Protein AF-A0A520H073-F1 (afdb_monomer)

Sequence (363 aa):
LAPVAIVNATAFSARDATGTTPLDAAGVPVFQVALATSDRAAWAEAARGLSPADLAMHVVLPEVDGRLFAGVASFKDAAERDAELQFARREHRAEPDRIAAIADRVHGWIALGAKPVARRRLAIVLSTYPGKTYQMAHAVGLDALASVTAMLGDLAEAGYATGSPNAAHLPDALAEQSIGWPLSAYHAAFDALPAGLQADVTAVWGAPEDDPAVVDGAFRFAAVAAGDSLVALQPERGSPVVRADEYHDLSRCPRHGYIAFYLWLRTLGTDALVHVGAHGTLEWLPGKAVALSDACWPEALTGAMPVVYPFIVNDPGEAAQAKRRIGAVTIGHVPPPLVRADGGTGLGRLEALLDEFSNADGL

Radius of gyration: 24.21 Å; Cα contacts (8 Å, |Δi|>4): 639; chains: 1; bounding box: 50×84×68 Å

Mean predicted aligned error: 7.03 Å

Solvent-accessible surface area (backbone atoms only — not comparable to full-atom values): 19623 Å² total; per-residue (Å²): 138,85,66,77,57,44,81,44,73,82,49,54,57,63,59,49,97,87,71,50,36,88,69,56,83,66,77,43,60,45,30,28,34,26,73,38,77,51,34,60,66,62,35,72,73,33,59,54,22,56,54,75,67,46,39,44,31,32,42,56,40,27,46,77,68,69,36,40,53,51,35,44,37,27,20,31,32,70,48,78,64,38,85,86,77,74,44,54,55,71,44,78,42,76,36,66,72,43,41,49,52,29,50,43,33,55,45,27,48,44,50,48,70,69,44,58,54,58,74,48,19,41,41,36,34,27,9,21,54,95,67,44,90,94,35,65,48,26,22,65,61,46,65,40,65,64,48,49,41,50,50,42,50,55,39,37,76,70,44,31,32,30,54,84,56,55,64,92,42,49,69,62,44,44,73,73,35,60,45,73,44,52,44,71,60,43,50,63,58,52,72,71,46,56,68,68,60,49,50,54,32,39,73,76,64,50,55,66,83,75,32,87,41,45,55,97,68,14,40,55,39,37,30,39,70,18,60,67,18,33,41,32,49,48,64,62,51,65,58,84,91,52,40,88,82,50,69,81,48,56,75,60,67,57,35,57,57,32,53,44,50,38,49,46,45,57,72,72,60,44,42,30,39,35,44,40,27,53,58,62,64,58,53,62,44,26,55,40,64,24,54,59,51,75,85,10,48,24,40,63,51,48,61,36,45,34,31,38,26,56,34,47,64,91,46,61,70,63,52,48,41,35,27,48,34,48,42,31,49,70,43,73,38,74,69,61,87,84,71,82,82,69,75,66,87,60,48,55,57,52,51,52,50,50,52,50,49,57,59,61,75,74,111

Secondary structure (DSSP, 8-state):
---S-EEE-S-S----TTS--TTGGG-S-EEEEEE-SS-HHHHHH-TT-S-HHHHIIIIIHHHHTT-EEEEEEEEEEEPPPPTTT----EEEEE-HHHHHHHHHHHHHHHHHHHS-GGG--EEEEE--TT--TT-SS--TTS-HHHHHHHHHHHHHHTT-------GGGHHHHHHH--EEEEHHHHHHHHTTS-HHHHHHHHHHH--GGGSTTEETTEEEE-EEEETTEEEEEPPPSS-TTSHHHHTT-TTSPPPHHHHHHHHHHHHTT-SEEEEESS--SGGGSSS-SSS--TTSHHHHHHTT--EEEEEETT-HHHHHHHHHHH--EEEEEPPPPP------TTHHHHHHHHHHHHHHHT-

Foldseek 3Di:
DQDQEAEDAPQAAQQDPVRAHPRCVNVHAYEFEFQAAAAPVCQVPDLQNGDPSSCVRRPVRVVSNVHFYLFYFWYFDWDPQDPVVSHTHTDTDGDVVSVVLSVLQVVLRSVQVPDDLQQAAEEEEAECPVVDPVRQGAFAQDPQLLVVLVVLVVSVVVNYQQANPPSVCLVVLLVPDKDWDALVVLVVLLVPAPPVLSVLQCVPANDLCPDPCDDPRTRIFSWDGRGSYIYGYQDDQDDPVCSVPCVPVLARGGHSSNLSVLSVCVVSVNSAYEYEHPDHCLLSHHAHQANTDSPTRSCVSLRNHAYEYAHEPVCVPRVSSCSGRNSYSYDYDYGHDDDPDDPPDCVVVVVVVVVVVVVVVVD

pLDDT: mean 89.7, std 11.31, range [45.66, 98.56]

Nearest PDB structures (foldseek):
  7c6o-assembly1_A  TM=8.547E-01  e=4.287E-27  Mycobacterium tuberculosis
  6ytj-assembly1_AAA  TM=7.412E-01  e=6.807E-17  Synechocystis sp. PCC 6803
  6ytn-assembly2_BBB  TM=7.737E-01  e=8.042E-16  Synechocystis sp. PCC 6803
  6ytn-assembly1_AAA  TM=7.496E-01  e=1.302E-15  Synechocystis sp. PCC 6803
  6yt0-assembly2_A  TM=7.576E-01  e=2.849E-15  Synechocystis sp. PCC 6803 substr. Kazusa

Structure (mmCIF, N/CA/C/O backbone):
data_AF-A0A520H073-F1
#
_entry.id   AF-A0A520H073-F1
#
loop_
_atom_site.group_PDB
_atom_site.id
_atom_site.type_symbol
_atom_site.label_atom_id
_atom_site.label_alt_id
_atom_site.label_comp_id
_atom_site.label_asym_id
_atom_site.label_entity_id
_atom_site.label_seq_id
_atom_site.pdbx_PDB_ins_code
_atom_site.Cartn_x
_atom_site.Cartn_y
_atom_site.Cartn_z
_atom_site.occupancy
_atom_site.B_iso_or_equiv
_atom_site.auth_seq_id
_atom_site.auth_comp_id
_atom_site.auth_asym_id
_atom_site.auth_atom_id
_atom_site.pdbx_PDB_model_num
ATOM 1 N N . LEU A 1 1 ? -19.577 -9.621 -24.654 1.00 73.50 1 LEU A N 1
ATOM 2 C CA . LEU A 1 1 ? -18.581 -10.038 -23.638 1.00 73.50 1 LEU A CA 1
ATOM 3 C C . LEU A 1 1 ? -19.011 -9.441 -22.302 1.00 73.50 1 LEU A C 1
ATOM 5 O O . LEU A 1 1 ? -19.501 -8.322 -22.325 1.00 73.50 1 LEU A O 1
ATOM 9 N N . ALA A 1 2 ? -18.868 -10.165 -21.190 1.00 89.62 2 ALA A N 1
ATOM 10 C CA . ALA A 1 2 ? -19.134 -9.672 -19.831 1.00 89.62 2 ALA A CA 1
ATOM 11 C C . ALA A 1 2 ? -17.845 -9.821 -18.998 1.00 89.62 2 ALA A C 1
ATOM 13 O O . ALA A 1 2 ? -17.709 -10.793 -18.254 1.00 89.62 2 ALA A O 1
ATOM 14 N N . PRO A 1 3 ? -16.831 -8.966 -19.235 1.00 95.12 3 PRO A N 1
ATOM 15 C CA . PRO A 1 3 ? -15.569 -9.053 -18.509 1.00 95.12 3 PRO A CA 1
ATOM 16 C C . PRO A 1 3 ? -15.786 -8.717 -17.030 1.00 95.12 3 PRO A C 1
ATOM 18 O O . PRO A 1 3 ? -16.661 -7.926 -16.704 1.00 95.12 3 PRO A O 1
ATOM 21 N N . VAL A 1 4 ? -14.967 -9.296 -16.149 1.00 95.81 4 VAL A N 1
ATOM 22 C CA . VAL A 1 4 ? -14.948 -8.980 -14.703 1.00 95.81 4 VAL A CA 1
ATOM 23 C C . VAL A 1 4 ? -13.832 -7.997 -14.323 1.00 95.81 4 VAL A C 1
ATOM 25 O O . VAL A 1 4 ? -13.826 -7.460 -13.221 1.00 95.81 4 VAL A O 1
ATOM 28 N N . ALA A 1 5 ? -12.891 -7.764 -15.239 1.00 96.94 5 ALA A N 1
ATOM 29 C CA . ALA A 1 5 ? -11.814 -6.784 -15.161 1.00 96.94 5 ALA A CA 1
ATOM 30 C C . ALA A 1 5 ? -11.269 -6.523 -16.575 1.00 96.94 5 ALA A C 1
ATOM 32 O O . ALA A 1 5 ? -11.434 -7.358 -17.471 1.00 96.94 5 ALA A O 1
ATOM 33 N N . ILE A 1 6 ? -10.589 -5.394 -16.771 1.00 96.69 6 ILE A N 1
ATOM 34 C CA . ILE A 1 6 ? -9.893 -5.054 -18.019 1.00 96.69 6 ILE A CA 1
ATOM 35 C C . ILE A 1 6 ? -8.413 -4.825 -17.714 1.00 96.69 6 ILE A C 1
ATOM 37 O O . ILE A 1 6 ? -8.084 -4.056 -16.817 1.00 96.69 6 ILE A O 1
ATOM 41 N N . VAL A 1 7 ? -7.518 -5.436 -18.494 1.00 96.81 7 VAL A N 1
ATOM 42 C CA . VAL A 1 7 ? -6.080 -5.126 -18.477 1.00 96.81 7 VAL A CA 1
ATOM 43 C C . VAL A 1 7 ? -5.745 -4.323 -19.728 1.00 96.81 7 VAL A C 1
ATOM 45 O O . VAL A 1 7 ? -5.809 -4.835 -20.844 1.00 96.81 7 VAL A O 1
ATOM 48 N N . ASN A 1 8 ? -5.407 -3.051 -19.546 1.00 95.56 8 ASN A N 1
ATOM 49 C CA . ASN A 1 8 ? -5.068 -2.133 -20.617 1.00 95.56 8 ASN A CA 1
ATOM 50 C C . ASN A 1 8 ? -3.552 -2.037 -20.832 1.00 95.56 8 ASN A C 1
ATOM 52 O O . ASN A 1 8 ? -2.810 -1.607 -19.947 1.00 95.56 8 ASN A O 1
ATOM 56 N N . ALA A 1 9 ? -3.118 -2.346 -22.053 1.00 94.75 9 ALA A N 1
ATOM 57 C CA . ALA A 1 9 ? -1.719 -2.293 -22.483 1.00 94.75 9 ALA A CA 1
ATOM 58 C C . ALA A 1 9 ? -1.450 -1.230 -23.570 1.00 94.75 9 ALA A C 1
ATOM 60 O O . ALA A 1 9 ? -0.362 -1.193 -24.134 1.00 94.75 9 ALA A O 1
ATOM 61 N N . THR A 1 10 ? -2.415 -0.353 -23.874 1.00 90.31 10 THR A N 1
ATOM 62 C CA . THR A 1 10 ? -2.317 0.618 -24.987 1.00 90.31 10 THR A CA 1
ATOM 63 C C . THR A 1 10 ? -1.416 1.826 -24.719 1.00 90.31 10 THR A C 1
ATOM 65 O O . THR A 1 10 ? -1.189 2.611 -25.633 1.00 90.31 10 THR A O 1
ATOM 68 N N . ALA A 1 11 ? -0.891 1.974 -23.496 1.00 82.50 11 ALA A N 1
ATOM 69 C CA . ALA A 1 11 ? 0.061 3.028 -23.125 1.00 82.50 11 ALA A CA 1
ATOM 70 C C . ALA A 1 11 ? -0.438 4.474 -23.323 1.00 82.50 11 ALA A C 1
ATOM 72 O O . ALA A 1 11 ? 0.352 5.361 -23.643 1.00 82.50 11 ALA A O 1
ATOM 73 N N . PHE A 1 12 ? -1.745 4.720 -23.179 1.00 82.81 12 PHE A N 1
ATOM 74 C CA . PHE A 1 12 ? -2.300 6.061 -23.353 1.00 82.81 12 PHE A CA 1
ATOM 75 C C . PHE A 1 12 ? -3.635 6.254 -22.632 1.00 82.81 12 PHE A C 1
ATOM 77 O O . PHE A 1 12 ? -4.346 5.280 -22.352 1.00 82.81 12 PHE A O 1
ATOM 84 N N . SER A 1 13 ? -3.993 7.514 -22.367 1.00 85.06 13 SER A N 1
ATOM 85 C CA . SER A 1 13 ? -5.362 7.868 -21.979 1.00 85.06 13 SER A CA 1
ATOM 86 C C . SER A 1 13 ? -6.315 7.591 -23.146 1.00 85.06 13 SER A C 1
ATOM 88 O O . SER A 1 13 ? -5.985 7.835 -24.302 1.00 85.06 13 SER A O 1
ATOM 90 N N . ALA A 1 14 ? -7.491 7.048 -22.851 1.00 84.38 14 ALA A N 1
ATOM 91 C CA . ALA A 1 14 ? -8.562 6.857 -23.829 1.00 84.38 14 ALA A CA 1
ATOM 92 C C . ALA A 1 14 ? -9.764 7.766 -23.536 1.00 84.38 14 ALA A C 1
ATOM 94 O O . ALA A 1 14 ? -10.868 7.482 -23.996 1.00 84.38 14 ALA A O 1
ATOM 95 N N 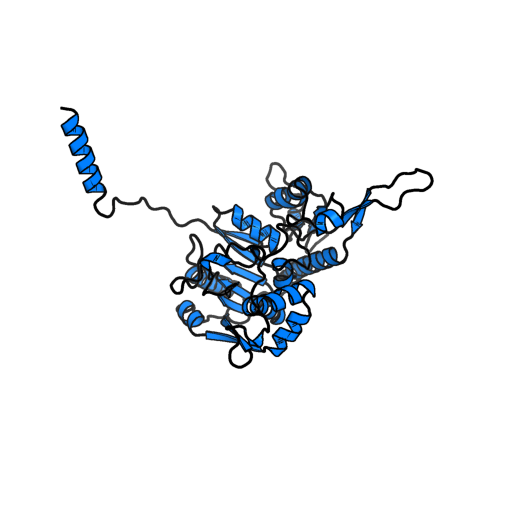. ARG A 1 15 ? -9.556 8.821 -22.737 1.00 86.69 15 ARG A N 1
ATOM 96 C CA . ARG A 1 15 ? -10.598 9.765 -22.347 1.00 86.69 15 ARG A CA 1
ATOM 97 C C . ARG A 1 15 ? -10.921 10.715 -23.494 1.00 86.69 15 ARG A C 1
ATOM 99 O O . ARG A 1 15 ? -10.033 11.349 -24.062 1.00 86.69 15 ARG A O 1
ATOM 106 N N . ASP A 1 16 ? -12.200 10.803 -23.828 1.00 86.38 16 ASP A N 1
ATOM 107 C CA . ASP A 1 16 ? -12.717 11.720 -24.839 1.00 86.38 16 ASP A CA 1
ATOM 108 C C . ASP A 1 16 ? -13.136 13.078 -24.239 1.00 86.38 16 ASP A C 1
ATOM 110 O O . ASP A 1 16 ? -12.973 13.347 -23.046 1.00 86.38 16 ASP A O 1
ATOM 114 N N . ALA A 1 17 ? -13.695 13.955 -25.079 1.00 87.25 17 ALA A N 1
ATOM 115 C CA . ALA A 1 17 ? -14.150 15.287 -24.677 1.00 87.25 17 ALA A CA 1
ATOM 116 C C . ALA A 1 17 ? -15.300 15.279 -23.649 1.00 87.25 17 ALA A C 1
ATOM 118 O O . ALA A 1 17 ? -15.539 16.297 -23.003 1.00 87.25 17 ALA A O 1
ATOM 119 N N . THR A 1 18 ? -16.010 14.158 -23.491 1.00 86.50 18 THR A N 1
ATOM 120 C CA . THR A 1 18 ? -17.075 13.991 -22.489 1.00 86.50 18 THR A CA 1
ATOM 121 C C . THR A 1 18 ? -16.550 13.456 -21.156 1.00 86.50 18 THR A C 1
ATOM 123 O O . THR A 1 18 ? -17.294 13.391 -20.181 1.00 86.50 18 THR A O 1
ATOM 126 N N . GLY A 1 19 ? -15.257 13.126 -21.083 1.00 84.50 19 GLY A N 1
ATOM 127 C CA . GLY A 1 19 ? -14.618 12.621 -19.874 1.00 84.50 19 GLY A CA 1
ATOM 128 C C . GLY A 1 19 ? -14.773 11.114 -19.666 1.00 84.50 19 GLY A C 1
ATOM 129 O O . GLY A 1 19 ? -14.347 10.625 -18.620 1.00 84.50 19 GLY A O 1
ATOM 130 N N . THR A 1 20 ? -15.325 10.385 -20.640 1.00 87.31 20 THR A N 1
ATOM 131 C CA . THR A 1 20 ? -15.467 8.921 -20.602 1.00 87.31 20 THR A CA 1
ATOM 132 C C . THR A 1 20 ? -14.427 8.226 -21.467 1.00 87.31 20 THR A C 1
ATOM 134 O O . THR A 1 20 ? -13.848 8.830 -22.371 1.00 87.31 20 THR A O 1
ATOM 137 N N . THR A 1 21 ? -14.197 6.942 -21.204 1.00 89.50 21 THR A N 1
ATOM 138 C CA . THR A 1 21 ? -13.358 6.068 -22.026 1.00 89.50 21 THR A CA 1
ATOM 139 C C . THR A 1 21 ? -14.168 4.898 -22.598 1.00 89.50 21 THR A C 1
ATOM 141 O O . THR A 1 21 ? -15.135 4.452 -21.975 1.00 89.50 21 THR A O 1
ATOM 144 N N . PRO A 1 22 ? -13.751 4.295 -23.730 1.00 89.31 22 PRO A N 1
ATOM 145 C CA . PRO A 1 22 ? -14.361 3.060 -24.233 1.00 89.31 22 PRO A CA 1
ATOM 146 C C . PRO A 1 22 ? -14.308 1.881 -23.247 1.00 89.31 22 PRO A C 1
ATOM 148 O O . PRO A 1 22 ? -15.034 0.904 -23.421 1.00 89.31 22 PRO A O 1
ATOM 151 N N . LEU A 1 23 ? -13.437 1.948 -22.232 1.00 91.69 23 LEU A N 1
ATOM 152 C CA . LEU A 1 23 ? -13.273 0.902 -21.222 1.00 91.69 23 LEU A CA 1
ATOM 153 C C . LEU A 1 23 ? -14.313 1.018 -20.095 1.00 91.69 23 LEU A C 1
ATOM 155 O O . LEU A 1 23 ? -14.597 0.022 -19.431 1.00 91.69 23 LEU A O 1
ATOM 159 N N . ASP A 1 24 ? -14.935 2.189 -19.927 1.00 90.00 24 ASP A N 1
ATOM 160 C CA . ASP A 1 24 ? -15.897 2.461 -18.850 1.00 90.00 24 ASP A CA 1
ATOM 161 C C . ASP A 1 24 ? -17.216 1.702 -19.063 1.00 90.00 24 ASP A C 1
ATOM 163 O O . ASP A 1 24 ? -17.901 1.350 -18.104 1.00 90.00 24 ASP A O 1
ATOM 167 N N . ALA A 1 25 ? -17.549 1.386 -20.321 1.00 89.19 25 ALA A N 1
ATOM 168 C CA . ALA A 1 25 ? -18.791 0.717 -20.710 1.00 89.19 25 ALA A CA 1
ATOM 169 C C . ALA A 1 25 ? -18.998 -0.650 -20.033 1.00 89.19 25 ALA A C 1
ATOM 171 O O . ALA A 1 25 ? -20.130 -1.118 -19.922 1.00 89.19 25 ALA A O 1
ATOM 172 N N . ALA A 1 26 ? -17.918 -1.298 -19.589 1.00 91.31 26 ALA A N 1
ATOM 173 C CA . ALA A 1 26 ? -17.989 -2.578 -18.897 1.00 91.31 26 ALA A CA 1
ATOM 174 C C . ALA A 1 26 ? -18.326 -2.451 -17.400 1.00 91.31 26 ALA A C 1
ATOM 176 O O . ALA A 1 26 ? -18.726 -3.446 -16.803 1.00 91.31 26 ALA A O 1
ATOM 177 N N . GLY A 1 27 ? -18.164 -1.271 -16.788 1.00 92.12 27 GLY A N 1
ATOM 178 C CA . GLY A 1 27 ? -18.432 -1.063 -15.359 1.00 92.12 27 GLY A CA 1
ATOM 179 C C . GLY A 1 27 ? -17.559 -1.910 -14.423 1.00 92.12 27 GLY A C 1
ATOM 180 O O . GLY A 1 27 ? -17.987 -2.242 -13.321 1.00 92.12 27 GLY A O 1
ATOM 181 N N . VAL A 1 28 ? -16.355 -2.290 -14.863 1.00 94.81 28 VAL A N 1
ATOM 182 C CA . VAL A 1 28 ? -15.414 -3.131 -14.104 1.00 94.81 28 VAL A CA 1
ATOM 183 C C . VAL A 1 28 ? -14.075 -2.428 -13.894 1.00 94.81 28 VAL A C 1
ATOM 185 O O . VAL A 1 28 ? -13.751 -1.509 -14.648 1.00 94.81 28 VAL A O 1
ATOM 188 N N . PRO A 1 29 ? -13.260 -2.857 -12.912 1.00 95.69 29 PRO A N 1
ATOM 189 C CA . PRO A 1 29 ? -11.939 -2.282 -12.703 1.00 95.69 29 PRO A CA 1
ATOM 190 C C . PRO A 1 29 ? -11.057 -2.373 -13.956 1.00 95.69 29 PRO A C 1
ATOM 192 O O . PRO A 1 29 ? -10.966 -3.423 -14.604 1.00 95.69 29 PRO A O 1
ATOM 195 N N . VAL A 1 30 ? -10.380 -1.266 -14.267 1.00 96.38 30 VAL A N 1
ATOM 196 C CA . VAL A 1 30 ? -9.437 -1.158 -15.384 1.00 96.38 30 VAL A CA 1
ATOM 197 C C . VAL A 1 30 ? -8.020 -1.023 -14.837 1.00 96.38 30 VAL A C 1
ATOM 199 O O . VAL A 1 30 ? -7.689 -0.059 -14.145 1.00 96.38 30 VAL A O 1
ATOM 202 N N . PHE A 1 31 ? -7.172 -1.981 -15.191 1.00 97.38 31 PHE A N 1
ATOM 203 C CA . PHE A 1 31 ? -5.781 -2.066 -14.777 1.00 97.38 31 PHE A CA 1
ATOM 204 C C . PHE A 1 31 ? -4.859 -1.648 -15.913 1.00 97.38 31 PHE A C 1
ATOM 206 O O . PHE A 1 31 ? -4.894 -2.227 -16.993 1.00 97.38 31 PHE A O 1
ATOM 213 N N . GLN A 1 32 ? -4.005 -0.665 -15.679 1.00 97.38 32 GLN A N 1
ATOM 214 C CA . GLN A 1 32 ? -2.968 -0.252 -16.608 1.00 97.38 32 GLN A CA 1
ATOM 215 C C . GLN A 1 32 ? -1.689 -1.056 -16.367 1.00 97.38 32 GLN A C 1
ATOM 217 O O . GLN A 1 32 ? -1.176 -1.084 -15.248 1.00 97.38 32 GLN A O 1
ATOM 222 N N . VAL A 1 33 ? -1.132 -1.642 -17.429 1.00 97.56 33 VAL A N 1
ATOM 223 C CA . VAL A 1 33 ? 0.214 -2.235 -17.406 1.00 97.56 33 VAL A CA 1
ATOM 224 C C . VAL A 1 33 ? 1.199 -1.378 -18.197 1.00 97.56 33 VAL A C 1
ATOM 226 O O . VAL A 1 33 ? 0.841 -0.761 -19.209 1.00 97.56 33 VAL A O 1
ATOM 229 N N . ALA A 1 34 ? 2.444 -1.325 -17.731 1.00 97.44 34 ALA A N 1
ATOM 230 C CA . ALA A 1 34 ? 3.546 -0.709 -18.456 1.00 97.44 34 ALA A CA 1
ATOM 231 C C . ALA A 1 34 ? 4.236 -1.731 -19.368 1.00 97.44 34 ALA A C 1
ATOM 233 O O . ALA A 1 34 ? 4.579 -2.836 -18.945 1.00 97.44 34 ALA A O 1
ATOM 234 N N . LEU A 1 35 ? 4.470 -1.329 -20.614 1.00 97.00 35 LEU A N 1
ATOM 235 C CA . LEU A 1 35 ? 5.355 -2.009 -21.554 1.00 97.00 35 LEU A CA 1
ATOM 236 C C . LEU A 1 35 ? 6.555 -1.079 -21.727 1.00 97.00 35 LEU A C 1
ATOM 238 O O . LEU A 1 35 ? 6.530 -0.194 -22.576 1.00 97.00 35 LEU A O 1
ATOM 242 N N . ALA A 1 36 ? 7.549 -1.204 -20.849 1.00 96.19 36 ALA A N 1
ATOM 243 C CA . ALA A 1 36 ? 8.616 -0.218 -20.737 1.00 96.19 36 ALA A CA 1
ATOM 244 C C . ALA A 1 36 ? 9.457 -0.165 -22.018 1.00 96.19 36 ALA A C 1
ATOM 246 O O . ALA A 1 36 ? 9.769 -1.195 -22.622 1.00 96.19 36 ALA A O 1
ATOM 247 N N . THR A 1 37 ? 9.838 1.044 -22.426 1.00 95.06 37 THR A N 1
ATOM 248 C CA . THR A 1 37 ? 10.653 1.254 -23.630 1.00 95.06 37 THR A CA 1
ATOM 249 C C . THR A 1 37 ? 12.153 1.171 -23.352 1.00 95.06 37 THR A C 1
ATOM 251 O O . THR A 1 37 ? 12.942 1.084 -24.297 1.00 95.06 37 THR A O 1
ATOM 254 N N . SER A 1 38 ? 12.546 1.158 -22.074 1.00 94.44 38 SER A N 1
ATOM 255 C CA . SER A 1 38 ? 13.893 0.816 -21.618 1.00 94.44 38 SER A CA 1
ATOM 256 C C . SER A 1 38 ? 14.151 -0.691 -21.696 1.00 94.44 38 SER A C 1
ATOM 258 O O . SER A 1 38 ? 13.214 -1.492 -21.688 1.00 94.44 38 SER A O 1
ATOM 260 N N . ASP A 1 39 ? 15.426 -1.075 -21.720 1.00 95.69 39 ASP A N 1
ATOM 261 C CA . ASP A 1 39 ? 15.827 -2.464 -21.492 1.00 95.69 39 ASP A CA 1
ATOM 262 C C . ASP A 1 39 ? 15.637 -2.869 -20.017 1.00 95.69 39 ASP A C 1
ATOM 264 O O . ASP A 1 39 ? 15.415 -2.031 -19.127 1.00 95.69 39 ASP A O 1
ATOM 268 N N . ARG A 1 40 ? 15.677 -4.182 -19.765 1.00 95.94 40 ARG A N 1
ATOM 269 C CA . ARG A 1 40 ? 15.451 -4.751 -18.428 1.00 95.94 40 ARG A CA 1
ATOM 270 C C . ARG A 1 40 ? 16.541 -4.341 -17.431 1.00 95.94 40 ARG A C 1
ATOM 272 O O . ARG A 1 40 ? 16.246 -4.122 -16.255 1.00 95.94 40 ARG A O 1
ATOM 279 N N . ALA A 1 41 ? 17.793 -4.235 -17.879 1.00 95.50 41 ALA A N 1
ATOM 280 C CA . ALA A 1 41 ? 18.929 -3.883 -17.024 1.00 95.50 41 ALA A CA 1
ATOM 281 C C . ALA A 1 41 ? 18.814 -2.442 -16.502 1.00 95.50 41 ALA A C 1
ATOM 283 O O . ALA A 1 41 ? 18.912 -2.212 -15.297 1.00 95.50 41 ALA A O 1
ATOM 284 N N . ALA A 1 42 ? 18.482 -1.496 -17.382 1.00 95.44 42 ALA A N 1
ATOM 285 C CA . ALA A 1 42 ? 18.250 -0.103 -17.028 1.00 95.44 42 ALA A CA 1
ATOM 286 C C . ALA A 1 42 ? 17.111 0.049 -16.009 1.00 95.44 42 ALA A C 1
ATOM 288 O O . ALA A 1 42 ? 17.237 0.819 -15.058 1.00 95.44 42 ALA A O 1
ATOM 289 N N . TRP A 1 43 ? 16.011 -0.701 -16.159 1.00 96.75 43 TRP A N 1
ATOM 290 C CA . TRP A 1 43 ? 14.945 -0.702 -15.151 1.00 96.75 43 TRP A CA 1
ATOM 291 C C . TRP A 1 43 ? 15.416 -1.282 -13.816 1.00 96.75 43 TRP A C 1
ATOM 293 O O . TRP A 1 43 ? 15.099 -0.714 -12.768 1.00 96.75 43 TRP A O 1
ATOM 303 N N . ALA A 1 44 ? 16.165 -2.389 -13.832 1.00 95.50 44 ALA A N 1
ATOM 304 C CA . ALA A 1 44 ? 16.634 -3.059 -12.621 1.00 95.50 44 ALA A CA 1
ATOM 305 C C . ALA A 1 44 ? 17.494 -2.126 -11.749 1.00 95.50 44 ALA A C 1
ATOM 307 O O . ALA A 1 44 ? 17.253 -2.034 -10.544 1.00 95.50 44 ALA A O 1
ATOM 308 N N . GLU A 1 45 ? 18.394 -1.354 -12.358 1.00 94.50 45 GLU A N 1
ATOM 309 C CA . GLU A 1 45 ? 19.285 -0.410 -11.666 1.00 94.50 45 GLU A CA 1
ATOM 310 C C . GLU A 1 45 ? 18.613 0.935 -11.333 1.00 94.50 45 GLU A C 1
ATOM 312 O O . GLU A 1 45 ? 19.033 1.649 -10.421 1.00 94.50 45 GLU A O 1
ATOM 317 N N . ALA A 1 46 ? 17.531 1.300 -12.028 1.00 93.75 46 ALA A N 1
ATOM 318 C CA . ALA A 1 46 ? 16.868 2.580 -11.815 1.00 93.75 46 ALA A CA 1
ATOM 319 C C . ALA A 1 46 ? 16.065 2.618 -10.503 1.00 93.75 46 ALA A C 1
ATOM 321 O O . ALA A 1 46 ? 15.031 1.958 -10.361 1.00 93.75 46 ALA A O 1
ATOM 322 N N . ALA A 1 47 ? 16.447 3.512 -9.586 1.00 92.56 47 ALA A N 1
ATOM 323 C CA . ALA A 1 47 ? 15.640 3.849 -8.405 1.00 92.56 47 ALA A CA 1
ATOM 324 C C . ALA A 1 47 ? 14.273 4.466 -8.776 1.0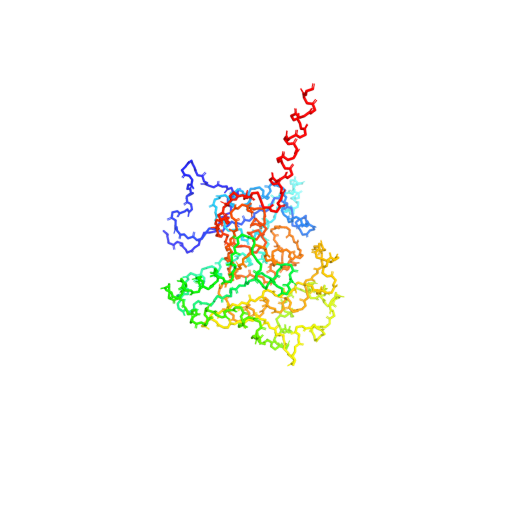0 92.56 47 ALA A C 1
ATOM 326 O O . ALA A 1 47 ? 13.293 4.342 -8.047 1.00 92.56 47 ALA A O 1
ATOM 327 N N . ARG A 1 48 ? 14.169 5.106 -9.947 1.00 92.69 48 ARG A N 1
ATOM 328 C CA . ARG A 1 48 ? 12.898 5.647 -10.456 1.00 92.69 48 ARG A CA 1
ATOM 329 C C . ARG A 1 48 ? 11.945 4.555 -10.961 1.00 92.69 48 ARG A C 1
ATOM 331 O O . ARG A 1 48 ? 10.737 4.768 -10.960 1.00 92.69 48 ARG A O 1
ATOM 338 N N . GLY A 1 49 ? 12.475 3.413 -11.399 1.00 95.75 49 GLY A N 1
ATOM 339 C CA . GLY A 1 49 ? 11.736 2.413 -12.165 1.00 95.75 49 GLY A CA 1
ATOM 340 C C . GLY A 1 49 ? 11.642 2.791 -13.642 1.00 95.75 49 GLY A C 1
ATOM 341 O O . GLY A 1 49 ? 12.507 2.413 -14.424 1.00 95.75 49 GLY A O 1
ATOM 342 N N . LEU A 1 50 ? 10.603 3.531 -14.035 1.00 96.12 50 LEU A N 1
ATOM 343 C CA . LEU A 1 50 ? 10.343 3.872 -15.441 1.00 96.12 50 LEU A CA 1
ATOM 344 C C . LEU A 1 50 ? 11.111 5.113 -15.924 1.00 96.12 50 LEU A C 1
ATOM 346 O O . LEU A 1 50 ? 11.412 6.030 -15.151 1.00 96.12 50 LEU A O 1
ATOM 350 N N . SER A 1 51 ? 11.363 5.171 -17.237 1.00 95.19 51 SER A N 1
ATOM 351 C CA . SER A 1 51 ? 11.845 6.385 -17.905 1.00 95.19 51 SER A CA 1
ATOM 352 C C . SER A 1 51 ? 10.815 7.527 -17.786 1.00 95.19 51 SER A C 1
ATOM 354 O O . SER A 1 51 ? 9.628 7.262 -17.588 1.00 95.19 51 SER A O 1
ATOM 356 N N . PRO A 1 52 ? 11.208 8.811 -17.922 1.00 95.06 52 PRO A N 1
ATOM 357 C CA . PRO A 1 52 ? 10.252 9.922 -17.878 1.00 95.06 52 PRO A CA 1
ATOM 358 C C . PRO A 1 52 ? 9.115 9.799 -18.904 1.00 95.06 52 PRO A C 1
ATOM 360 O O . PRO A 1 52 ? 7.969 10.108 -18.585 1.00 95.06 52 PRO A O 1
ATOM 363 N N . ALA A 1 53 ? 9.425 9.319 -20.113 1.00 94.62 53 ALA A N 1
ATOM 364 C CA . ALA A 1 53 ? 8.433 9.105 -21.161 1.00 94.62 53 ALA A CA 1
ATOM 365 C C . ALA A 1 53 ? 7.466 7.970 -20.792 1.00 94.62 53 ALA A C 1
ATOM 367 O O . ALA A 1 53 ? 6.252 8.151 -20.868 1.00 94.62 53 ALA A O 1
ATOM 368 N N . ASP A 1 54 ? 7.987 6.836 -20.313 1.00 95.62 54 ASP A N 1
ATOM 369 C CA . ASP A 1 54 ? 7.149 5.703 -19.910 1.00 95.62 54 ASP A CA 1
ATOM 370 C C . ASP A 1 54 ? 6.276 6.047 -18.698 1.00 95.62 54 ASP A C 1
ATOM 372 O O . ASP A 1 54 ? 5.112 5.659 -18.646 1.00 95.62 54 ASP A O 1
ATOM 376 N N . LEU A 1 55 ? 6.803 6.813 -17.738 1.00 94.94 55 LEU A N 1
ATOM 377 C CA . LEU A 1 55 ? 6.034 7.299 -16.595 1.00 94.94 55 LEU A CA 1
ATOM 378 C C . LEU A 1 55 ? 4.845 8.156 -17.054 1.00 94.94 55 LEU A C 1
ATOM 380 O O . LEU A 1 55 ? 3.729 7.962 -16.576 1.00 94.94 55 LEU A O 1
ATOM 384 N N . ALA A 1 56 ? 5.055 9.078 -17.995 1.00 94.38 56 ALA A N 1
ATOM 385 C CA . ALA A 1 56 ? 3.969 9.902 -18.519 1.00 94.38 56 ALA A CA 1
ATOM 386 C C . ALA A 1 56 ? 2.895 9.048 -19.219 1.00 94.38 56 ALA A C 1
ATOM 388 O O . ALA A 1 56 ? 1.707 9.173 -18.917 1.00 94.38 56 ALA A O 1
ATOM 389 N N . MET A 1 57 ? 3.321 8.151 -20.112 1.00 95.50 57 MET A N 1
ATOM 390 C CA . MET A 1 57 ? 2.430 7.407 -21.010 1.00 95.50 57 MET A CA 1
ATOM 391 C C . MET A 1 57 ? 1.725 6.225 -20.329 1.00 95.50 57 MET A C 1
ATOM 393 O O . MET A 1 57 ? 0.545 5.981 -20.575 1.00 95.50 57 MET A O 1
ATOM 397 N N . HIS A 1 58 ? 2.417 5.502 -19.446 1.00 95.75 58 HIS A N 1
ATOM 398 C CA . HIS A 1 58 ? 1.891 4.294 -18.800 1.00 95.75 58 HIS A CA 1
ATOM 399 C C . HIS A 1 58 ? 1.360 4.512 -17.384 1.00 95.75 58 HIS A C 1
ATOM 401 O O . HIS A 1 58 ? 0.729 3.602 -16.852 1.00 95.75 58 HIS A O 1
ATOM 407 N N . VAL A 1 59 ? 1.609 5.665 -16.759 1.00 95.69 59 VAL A N 1
ATOM 408 C CA . VAL A 1 59 ? 1.186 5.916 -15.372 1.00 95.69 59 VAL A CA 1
ATOM 409 C C . VAL A 1 59 ? 0.360 7.191 -15.287 1.00 95.69 59 VAL A C 1
ATOM 411 O O . VAL A 1 59 ? -0.833 7.113 -15.026 1.00 95.69 59 VAL A O 1
ATOM 414 N N . VAL A 1 60 ? 0.952 8.354 -15.569 1.00 94.75 60 VAL A N 1
ATOM 415 C CA . VAL A 1 60 ? 0.307 9.652 -15.299 1.00 94.75 60 VAL A CA 1
ATOM 416 C C . VAL A 1 60 ? -0.957 9.863 -16.138 1.00 94.75 60 VAL A C 1
ATOM 418 O O . VAL A 1 60 ? -2.000 10.201 -15.588 1.00 94.75 60 VAL A O 1
ATOM 421 N N . LEU A 1 61 ? -0.905 9.654 -17.458 1.00 93.94 61 LEU A N 1
ATOM 422 C CA . LEU A 1 61 ? -2.093 9.817 -18.309 1.00 93.94 61 LEU A CA 1
ATOM 423 C C . LEU A 1 61 ? -3.191 8.781 -17.976 1.00 93.94 61 LEU A C 1
ATOM 425 O O . LEU A 1 61 ? -4.338 9.181 -17.787 1.00 93.94 61 LEU A O 1
ATOM 429 N N . PRO A 1 62 ? -2.882 7.478 -17.818 1.00 94.44 62 PRO A N 1
ATOM 430 C CA . PRO A 1 62 ? -3.841 6.487 -17.321 1.00 94.44 62 PRO A CA 1
ATOM 431 C C . PRO A 1 62 ? -4.440 6.782 -15.935 1.00 94.44 62 PRO A C 1
ATOM 433 O O . PRO A 1 62 ? -5.585 6.411 -15.681 1.00 94.44 62 PRO A O 1
ATOM 436 N N . GLU A 1 63 ? -3.710 7.447 -15.036 1.00 93.69 63 GLU A N 1
ATOM 437 C CA . GLU A 1 63 ? -4.231 7.855 -13.725 1.00 93.69 63 GLU A CA 1
ATOM 438 C C . GLU A 1 63 ? -5.364 8.884 -13.840 1.00 93.69 63 GLU A C 1
ATOM 440 O O . GLU A 1 63 ? -6.278 8.850 -13.013 1.00 93.69 63 GLU A O 1
ATOM 445 N N . VAL A 1 64 ? -5.317 9.769 -14.845 1.00 90.38 64 VAL A N 1
ATOM 446 C CA . VAL A 1 64 ? -6.380 10.753 -15.141 1.00 90.38 64 VAL A CA 1
ATOM 447 C C . VAL A 1 64 ? -7.657 10.057 -15.618 1.00 90.38 64 VAL A C 1
ATOM 449 O O . VAL A 1 64 ? -8.762 10.515 -15.332 1.00 90.38 64 VAL A O 1
ATOM 452 N N . ASP A 1 65 ? -7.516 8.903 -16.271 1.00 92.06 65 ASP A N 1
ATOM 453 C CA . ASP A 1 65 ? -8.636 8.042 -16.659 1.00 92.06 65 ASP A CA 1
ATOM 454 C C . ASP A 1 65 ? -9.210 7.238 -15.479 1.00 92.06 65 ASP A C 1
ATOM 456 O O . ASP A 1 65 ? -10.176 6.505 -15.659 1.00 92.06 65 ASP A O 1
ATOM 460 N N . GLY A 1 66 ? -8.628 7.341 -14.278 1.00 91.88 66 GLY A N 1
ATOM 461 C CA . GLY A 1 66 ? -9.058 6.582 -13.101 1.00 91.88 66 GLY A CA 1
ATOM 462 C C . GLY A 1 66 ? -8.583 5.125 -13.083 1.00 91.88 66 GLY A C 1
ATOM 463 O O . GLY A 1 66 ? -9.126 4.315 -12.334 1.00 91.88 66 GLY A O 1
ATOM 464 N N . ARG A 1 67 ? -7.577 4.767 -13.892 1.00 94.88 67 ARG A N 1
ATOM 465 C CA . ARG A 1 67 ? -7.074 3.387 -13.985 1.00 94.88 67 ARG A CA 1
ATOM 466 C C . ARG A 1 67 ? -6.131 3.041 -12.836 1.00 94.88 67 ARG A C 1
ATOM 468 O O . ARG A 1 67 ? -5.369 3.882 -12.359 1.00 94.88 67 ARG A O 1
ATOM 475 N N . LEU A 1 68 ? -6.129 1.765 -12.458 1.00 96.31 68 LEU A N 1
ATOM 476 C CA . LEU A 1 68 ? -5.217 1.211 -11.461 1.00 96.31 68 LEU A CA 1
ATOM 477 C C . LEU A 1 68 ? -3.911 0.774 -12.107 1.00 96.31 68 LEU A C 1
ATOM 479 O O . LEU A 1 68 ? -3.915 -0.065 -13.002 1.00 96.31 68 LEU A O 1
ATOM 483 N N . PHE A 1 69 ? -2.779 1.298 -11.649 1.00 97.06 69 PHE A N 1
ATOM 484 C CA . PHE A 1 69 ? -1.488 0.847 -12.154 1.00 97.06 69 PHE A CA 1
ATOM 485 C C . PHE A 1 69 ? -1.133 -0.531 -11.576 1.00 97.06 69 PHE A C 1
ATOM 487 O O . PHE A 1 69 ? -0.938 -0.694 -10.370 1.00 97.06 69 PHE A O 1
ATOM 494 N N . ALA A 1 70 ? -1.055 -1.545 -12.437 1.00 96.75 70 ALA A N 1
ATOM 495 C CA . ALA A 1 70 ? -0.816 -2.923 -12.016 1.00 96.75 70 ALA A CA 1
ATOM 496 C C . ALA A 1 70 ? 0.669 -3.307 -11.989 1.00 96.75 70 ALA A C 1
ATOM 498 O O . ALA A 1 70 ? 1.038 -4.209 -11.247 1.00 96.75 70 ALA A O 1
ATOM 499 N N . GLY A 1 71 ? 1.526 -2.624 -12.753 1.00 97.00 71 GLY A N 1
ATOM 500 C CA . GLY A 1 71 ? 2.964 -2.899 -12.792 1.00 97.00 71 GLY A CA 1
ATOM 501 C C . GLY A 1 71 ? 3.550 -2.860 -14.201 1.00 97.00 71 GLY A C 1
ATOM 502 O O . GLY A 1 71 ? 2.889 -2.458 -15.160 1.00 97.00 71 GLY A O 1
ATOM 503 N N . VAL A 1 72 ? 4.811 -3.278 -14.324 1.00 97.75 72 VAL A N 1
ATOM 504 C CA . VAL A 1 72 ? 5.528 -3.403 -15.601 1.00 97.75 72 VAL A CA 1
ATOM 505 C C . VAL A 1 72 ? 5.517 -4.853 -16.072 1.00 97.75 72 VAL A C 1
ATOM 507 O O . VAL A 1 72 ? 5.885 -5.741 -15.320 1.00 97.75 72 VAL A O 1
ATOM 510 N N . ALA A 1 73 ? 5.074 -5.103 -17.302 1.00 98.06 73 ALA A N 1
ATOM 511 C CA . ALA A 1 73 ? 4.915 -6.455 -17.844 1.00 98.06 73 ALA A CA 1
ATOM 512 C C . ALA A 1 73 ? 6.044 -6.863 -18.804 1.00 98.06 73 ALA A C 1
ATOM 514 O O . ALA A 1 73 ? 6.269 -8.050 -19.032 1.00 98.06 73 ALA A O 1
ATOM 515 N N . SER A 1 74 ? 6.726 -5.892 -19.417 1.00 97.69 74 SER A N 1
ATOM 516 C CA . SER A 1 74 ? 7.799 -6.158 -20.380 1.00 97.69 74 SER A CA 1
ATOM 517 C C . SER A 1 74 ? 8.784 -5.001 -20.499 1.00 97.69 74 SER A C 1
ATOM 519 O O . SER A 1 74 ? 8.450 -3.861 -20.163 1.00 97.69 74 SER A O 1
ATOM 521 N N . PHE A 1 75 ? 9.954 -5.311 -21.055 1.00 97.50 75 PHE A N 1
ATOM 522 C CA . PHE A 1 75 ? 11.033 -4.374 -21.374 1.00 97.50 75 PHE A CA 1
ATOM 523 C C . PHE A 1 75 ? 11.454 -4.517 -22.833 1.00 97.50 75 PHE A C 1
ATOM 525 O O . PHE A 1 75 ? 11.275 -5.578 -23.434 1.00 97.50 75 PHE A O 1
ATOM 532 N N . LYS A 1 76 ? 12.012 -3.457 -23.416 1.00 95.12 76 LYS A N 1
ATOM 533 C CA . LYS A 1 76 ? 12.429 -3.430 -24.818 1.00 95.12 76 LYS A CA 1
ATOM 534 C C . LYS A 1 76 ? 13.914 -3.763 -24.954 1.00 95.12 76 LYS A C 1
ATOM 536 O O . LYS A 1 76 ? 14.767 -2.878 -25.045 1.00 95.12 76 LYS A O 1
ATOM 541 N N . ASP A 1 77 ? 14.198 -5.055 -25.030 1.00 91.62 77 ASP A N 1
ATOM 542 C CA . ASP A 1 77 ? 15.553 -5.587 -25.158 1.00 91.62 77 ASP A CA 1
ATOM 543 C C . ASP A 1 77 ? 15.958 -5.792 -26.622 1.00 91.62 77 ASP A C 1
ATOM 545 O O . ASP A 1 77 ? 15.126 -5.918 -27.529 1.00 91.62 77 ASP A O 1
ATOM 549 N N . ALA A 1 78 ? 17.270 -5.826 -26.859 1.00 87.69 78 ALA A N 1
ATOM 550 C CA . ALA A 1 78 ? 17.812 -6.263 -28.135 1.00 87.69 78 ALA A CA 1
ATOM 551 C C . ALA A 1 78 ? 17.616 -7.779 -28.290 1.00 87.69 78 ALA A C 1
ATOM 553 O O . ALA A 1 78 ? 17.976 -8.560 -27.410 1.00 87.69 78 ALA A O 1
ATOM 554 N N . ALA A 1 79 ? 17.056 -8.188 -29.423 1.00 87.56 79 ALA A N 1
ATOM 555 C CA . ALA A 1 79 ? 17.104 -9.565 -29.879 1.00 87.56 79 ALA A CA 1
ATOM 556 C C . ALA A 1 79 ? 18.544 -9.961 -30.236 1.00 87.56 79 ALA A C 1
ATOM 558 O O . ALA A 1 79 ? 19.437 -9.112 -30.331 1.00 87.56 79 ALA A O 1
ATOM 559 N N . GLU A 1 80 ? 18.763 -11.255 -30.471 1.00 88.56 80 GLU A N 1
ATOM 560 C CA . GLU A 1 80 ? 20.025 -11.709 -31.049 1.00 88.56 80 GLU A CA 1
ATOM 561 C C . GLU A 1 80 ? 20.285 -10.978 -32.370 1.00 88.56 80 GLU A C 1
ATOM 563 O O . GLU A 1 80 ? 19.367 -10.701 -33.150 1.00 88.56 80 GLU A O 1
ATOM 568 N N . ARG A 1 81 ? 21.548 -10.604 -32.593 1.00 90.56 81 ARG A N 1
ATOM 569 C CA . ARG A 1 81 ? 21.940 -9.911 -33.816 1.00 90.56 81 ARG A CA 1
ATOM 570 C C . ARG A 1 81 ? 21.767 -10.869 -34.985 1.00 90.56 81 ARG A C 1
ATOM 572 O O . ARG A 1 81 ? 22.393 -11.924 -35.014 1.00 90.56 81 ARG A O 1
ATOM 579 N N . ASP A 1 82 ? 20.965 -10.461 -35.956 1.00 92.69 82 ASP A N 1
ATOM 580 C CA . ASP A 1 82 ? 20.796 -11.209 -37.190 1.00 92.69 82 ASP A CA 1
ATOM 581 C C . ASP A 1 82 ? 22.140 -11.272 -37.936 1.00 92.69 82 ASP A C 1
ATOM 583 O O . ASP A 1 82 ? 22.797 -10.245 -38.151 1.00 92.69 82 ASP A O 1
ATOM 587 N N . ALA A 1 83 ? 22.575 -12.485 -38.282 1.00 91.62 83 ALA A N 1
ATOM 588 C CA . ALA A 1 83 ? 23.884 -12.727 -38.877 1.00 91.62 83 ALA A CA 1
ATOM 589 C C . ALA A 1 83 ? 23.992 -12.185 -40.312 1.00 91.62 83 ALA A C 1
ATOM 591 O O . ALA A 1 83 ? 25.075 -11.751 -40.712 1.00 91.62 83 ALA A O 1
ATOM 592 N N . GLU A 1 84 ? 22.893 -12.161 -41.068 1.00 93.38 84 GLU A N 1
ATOM 593 C CA . GLU A 1 84 ? 22.867 -11.689 -42.455 1.00 93.38 84 GLU A CA 1
ATOM 594 C C . GLU A 1 84 ? 22.635 -10.177 -42.514 1.00 93.38 84 GLU A C 1
ATOM 596 O O . GLU A 1 84 ? 23.349 -9.458 -43.212 1.00 93.38 84 GLU A O 1
ATOM 601 N N . LEU A 1 85 ? 21.682 -9.673 -41.726 1.00 91.38 85 LEU A N 1
ATOM 602 C CA . LEU A 1 85 ? 21.327 -8.251 -41.690 1.00 91.38 85 LEU A CA 1
ATOM 603 C C . LEU A 1 85 ? 22.289 -7.418 -40.836 1.00 91.38 85 LEU A C 1
ATOM 605 O O . LEU A 1 85 ? 22.243 -6.188 -40.879 1.00 91.38 85 LEU A O 1
ATOM 609 N N . GLN A 1 86 ? 23.141 -8.069 -40.034 1.00 92.31 86 GLN A N 1
ATOM 610 C CA . GLN A 1 86 ? 24.087 -7.428 -39.118 1.00 92.31 86 GLN A CA 1
ATOM 611 C C . GLN A 1 86 ? 23.407 -6.422 -38.166 1.00 92.31 86 GLN A C 1
ATOM 613 O O . GLN A 1 86 ? 24.050 -5.492 -37.667 1.00 92.31 86 GLN A O 1
ATOM 618 N N . PHE A 1 87 ? 22.129 -6.646 -37.854 1.00 92.44 87 PHE A N 1
ATOM 619 C CA . PHE A 1 87 ? 21.246 -5.764 -37.094 1.00 92.44 87 PHE A CA 1
ATOM 620 C C . PHE A 1 87 ? 20.564 -6.536 -35.960 1.00 92.44 87 PHE A C 1
ATOM 622 O O . PHE A 1 87 ? 20.139 -7.672 -36.141 1.00 92.44 87 PHE A O 1
ATOM 629 N N . ALA A 1 88 ? 20.440 -5.914 -34.787 1.00 90.69 88 ALA A N 1
ATOM 630 C CA . ALA A 1 88 ? 19.686 -6.461 -33.663 1.00 90.69 88 ALA A CA 1
ATOM 631 C C . ALA A 1 88 ? 18.373 -5.685 -33.514 1.00 90.69 88 ALA A C 1
ATOM 633 O O . ALA A 1 88 ? 18.373 -4.498 -33.172 1.00 90.69 88 ALA A O 1
ATOM 634 N N . ARG A 1 89 ? 17.242 -6.349 -33.778 1.00 91.38 89 ARG A N 1
ATOM 635 C CA . ARG A 1 89 ? 15.917 -5.753 -33.568 1.00 91.38 89 ARG A CA 1
ATOM 636 C C . ARG A 1 89 ? 15.699 -5.521 -32.078 1.00 91.38 89 ARG A C 1
ATOM 638 O O . ARG A 1 89 ? 16.081 -6.351 -31.266 1.00 91.38 89 ARG A O 1
ATOM 645 N N . ARG A 1 90 ? 15.034 -4.425 -31.715 1.00 91.50 90 ARG A N 1
ATOM 646 C CA . ARG A 1 90 ? 14.526 -4.240 -30.352 1.00 91.50 90 ARG A CA 1
ATOM 647 C C . ARG A 1 90 ? 13.066 -4.653 -30.265 1.00 91.50 90 ARG A C 1
ATOM 649 O O . ARG A 1 90 ? 12.244 -4.144 -31.026 1.00 91.50 90 ARG A O 1
ATOM 656 N N . GLU A 1 91 ? 12.751 -5.534 -29.331 1.00 94.62 91 GLU A N 1
ATOM 657 C CA . GLU A 1 91 ? 11.419 -6.112 -29.149 1.00 94.62 91 GLU A CA 1
ATOM 658 C C . GLU A 1 91 ? 11.052 -6.183 -27.666 1.00 94.62 91 GLU A C 1
ATOM 660 O O . GLU A 1 91 ? 11.929 -6.190 -26.805 1.00 94.62 91 GLU A O 1
ATOM 665 N N . HIS A 1 92 ? 9.754 -6.215 -27.365 1.00 95.69 92 HIS A N 1
ATOM 666 C CA . HIS A 1 92 ? 9.306 -6.404 -25.989 1.00 95.69 92 HIS A CA 1
ATOM 667 C C . HIS A 1 92 ? 9.544 -7.847 -25.553 1.00 95.69 92 HIS A C 1
ATOM 669 O O . HIS A 1 92 ? 9.042 -8.780 -26.182 1.00 95.69 92 HIS A O 1
ATOM 675 N N . ARG A 1 93 ? 10.267 -8.016 -24.448 1.00 96.06 93 ARG A N 1
ATOM 676 C CA . ARG A 1 93 ? 10.434 -9.288 -23.748 1.00 96.06 93 ARG A CA 1
ATOM 677 C C . ARG A 1 93 ? 9.613 -9.261 -22.473 1.00 96.06 93 ARG A C 1
ATOM 679 O O . ARG A 1 93 ? 9.707 -8.319 -21.687 1.00 96.06 93 ARG A O 1
ATOM 686 N N . ALA A 1 94 ? 8.763 -10.269 -22.321 1.00 96.81 94 ALA A N 1
ATOM 687 C CA . ALA A 1 94 ? 7.954 -10.456 -21.128 1.00 96.81 94 ALA A CA 1
ATOM 688 C C . ALA A 1 94 ? 8.854 -10.643 -19.899 1.00 96.81 94 ALA A C 1
ATOM 690 O O . ALA A 1 94 ? 9.882 -11.308 -19.995 1.00 96.81 94 ALA A O 1
ATOM 691 N N . GLU A 1 95 ? 8.437 -10.092 -18.762 1.00 97.44 95 GLU A N 1
ATOM 692 C CA . GLU A 1 95 ? 9.051 -10.335 -17.454 1.00 97.44 95 GLU A CA 1
ATOM 693 C C . GLU A 1 95 ? 8.085 -11.214 -16.635 1.00 97.44 95 GLU A C 1
ATOM 695 O O . GLU A 1 95 ? 7.128 -10.685 -16.055 1.00 97.44 95 GLU A O 1
ATOM 700 N N . PRO A 1 96 ? 8.255 -12.554 -16.646 1.00 97.88 96 PRO A N 1
ATOM 701 C CA . PRO A 1 96 ? 7.260 -13.491 -16.122 1.00 97.88 96 PRO A CA 1
ATOM 702 C C . PRO A 1 96 ? 6.870 -13.227 -14.668 1.00 97.88 96 PRO A C 1
ATOM 704 O O . PRO A 1 96 ? 5.680 -13.210 -14.358 1.00 97.88 96 PRO A O 1
ATOM 707 N N . ASP A 1 97 ? 7.840 -12.932 -13.802 1.00 96.25 97 ASP A N 1
ATOM 708 C CA . ASP A 1 97 ? 7.587 -12.711 -12.375 1.00 96.25 97 ASP A CA 1
ATOM 709 C C . ASP A 1 97 ? 6.763 -11.443 -12.128 1.00 96.25 97 ASP A C 1
ATOM 711 O O . ASP A 1 97 ? 5.941 -11.381 -11.213 1.00 96.25 97 ASP A O 1
ATOM 715 N N . ARG A 1 98 ? 6.942 -10.412 -12.964 1.00 97.62 98 ARG A N 1
ATOM 716 C CA . ARG A 1 98 ? 6.133 -9.189 -12.877 1.00 97.62 98 ARG A CA 1
ATOM 717 C C . ARG A 1 98 ? 4.743 -9.382 -13.478 1.00 97.62 98 ARG A C 1
ATOM 719 O O . ARG A 1 98 ? 3.777 -8.838 -12.951 1.00 97.62 98 ARG A O 1
ATOM 726 N N . ILE A 1 99 ? 4.615 -10.181 -14.539 1.00 98.56 99 ILE A N 1
ATOM 727 C CA . ILE A 1 99 ? 3.308 -10.565 -15.094 1.00 98.56 99 ILE A CA 1
ATOM 728 C C . ILE A 1 99 ? 2.506 -11.379 -14.074 1.00 98.56 99 ILE A C 1
ATOM 730 O O . ILE A 1 99 ? 1.310 -11.134 -13.926 1.00 98.56 99 ILE A O 1
ATOM 734 N N . ALA A 1 100 ? 3.149 -12.296 -13.345 1.00 98.44 100 ALA A N 1
ATOM 735 C CA . ALA A 1 100 ? 2.516 -13.038 -12.259 1.00 98.44 100 ALA A CA 1
ATOM 736 C C . ALA A 1 100 ? 2.005 -12.090 -11.161 1.00 98.44 100 ALA A C 1
ATOM 738 O O . ALA A 1 100 ? 0.825 -12.135 -10.828 1.00 98.44 100 ALA A O 1
ATOM 739 N N . ALA A 1 101 ? 2.831 -11.141 -10.703 1.00 98.00 101 ALA A N 1
ATOM 740 C CA . ALA A 1 101 ? 2.416 -10.138 -9.716 1.00 98.00 101 ALA A CA 1
ATOM 741 C C . ALA A 1 101 ? 1.236 -9.264 -10.198 1.00 98.00 101 ALA A C 1
ATOM 743 O O . ALA A 1 101 ? 0.311 -8.975 -9.434 1.00 98.00 101 ALA A O 1
ATOM 744 N N . ILE A 1 102 ? 1.229 -8.874 -11.480 1.00 98.50 102 ILE A N 1
ATOM 745 C CA . ILE A 1 102 ? 0.096 -8.179 -12.112 1.00 98.50 102 ILE A CA 1
ATOM 746 C C . ILE A 1 102 ? -1.161 -9.054 -12.059 1.00 98.50 102 ILE A C 1
ATOM 748 O O . ILE A 1 102 ? -2.222 -8.576 -11.654 1.00 98.50 102 ILE A O 1
ATOM 752 N N . ALA A 1 103 ? -1.057 -10.319 -12.470 1.00 98.56 103 ALA A N 1
ATOM 753 C CA . ALA A 1 103 ? -2.181 -11.247 -12.494 1.00 98.56 103 ALA A CA 1
ATOM 754 C C . ALA A 1 103 ? -2.750 -11.482 -11.089 1.00 98.56 103 ALA A C 1
ATOM 756 O O . ALA A 1 103 ? -3.968 -11.428 -10.918 1.00 98.56 103 ALA A O 1
ATOM 757 N N . ASP A 1 104 ? -1.889 -11.646 -10.085 1.00 98.06 104 ASP A N 1
ATOM 758 C CA . ASP A 1 104 ? -2.283 -11.809 -8.687 1.00 98.06 104 ASP A CA 1
ATOM 759 C C . ASP A 1 104 ? -3.024 -10.574 -8.164 1.00 98.06 104 ASP A C 1
ATOM 761 O O . ASP A 1 104 ? -4.079 -10.701 -7.543 1.00 98.06 104 ASP A O 1
ATOM 765 N N . ARG A 1 105 ? -2.544 -9.361 -8.474 1.00 97.94 105 ARG A N 1
ATOM 766 C CA . ARG A 1 105 ? -3.223 -8.109 -8.095 1.00 97.94 105 ARG A CA 1
ATOM 767 C C . ARG A 1 105 ? -4.603 -7.989 -8.737 1.00 97.94 105 ARG A C 1
ATOM 769 O O . ARG A 1 105 ? -5.571 -7.645 -8.061 1.00 97.94 105 ARG A O 1
ATOM 776 N N . VAL A 1 106 ? -4.711 -8.284 -10.032 1.00 98.50 106 VAL A N 1
ATOM 777 C CA . VAL A 1 106 ? -6.001 -8.306 -10.743 1.00 98.50 106 VAL A CA 1
ATOM 778 C C . VAL A 1 106 ? -6.929 -9.350 -10.116 1.00 98.50 106 VAL A C 1
ATOM 780 O O . VAL A 1 106 ? -8.104 -9.070 -9.873 1.00 98.50 106 VAL A O 1
ATOM 783 N N . HIS A 1 107 ? -6.399 -10.533 -9.800 1.00 98.25 107 HIS A N 1
ATOM 784 C CA . HIS A 1 107 ? -7.147 -11.597 -9.146 1.00 98.25 107 HIS A CA 1
ATOM 785 C C . HIS A 1 107 ? -7.643 -11.186 -7.757 1.00 98.25 107 HIS A C 1
ATOM 787 O O . HIS A 1 107 ? -8.798 -11.456 -7.449 1.00 98.25 107 HIS A O 1
ATOM 793 N N . GLY A 1 108 ? -6.841 -10.479 -6.955 1.00 98.00 108 GLY A N 1
ATOM 794 C CA . GLY A 1 108 ? -7.250 -9.961 -5.646 1.00 98.00 108 GLY A CA 1
ATOM 795 C C . GLY A 1 108 ? -8.501 -9.082 -5.725 1.00 98.00 108 GLY A C 1
ATOM 796 O O . GLY A 1 108 ? -9.456 -9.285 -4.974 1.00 98.00 108 GLY A O 1
ATOM 797 N N . TRP A 1 109 ? -8.560 -8.167 -6.698 1.00 98.19 109 TRP A N 1
ATOM 798 C CA . TRP A 1 109 ? -9.746 -7.334 -6.936 1.00 98.19 109 TRP A CA 1
ATOM 799 C C . TRP A 1 109 ? -10.959 -8.137 -7.417 1.00 98.19 109 TRP A C 1
ATOM 801 O O . TRP A 1 109 ? -12.077 -7.903 -6.951 1.00 98.19 109 TRP A O 1
ATOM 811 N N . ILE A 1 110 ? -10.757 -9.101 -8.321 1.00 98.00 110 ILE A N 1
ATOM 812 C CA . ILE A 1 110 ? -11.832 -9.984 -8.797 1.00 98.00 110 ILE A CA 1
ATOM 813 C C . ILE A 1 110 ? -12.373 -10.838 -7.643 1.00 98.00 110 ILE A C 1
ATOM 815 O O . ILE A 1 110 ? -13.587 -10.951 -7.482 1.00 98.00 110 ILE A O 1
ATOM 819 N N . ALA A 1 111 ? -11.490 -11.413 -6.827 1.00 97.62 111 ALA A N 1
ATOM 820 C CA . ALA A 1 111 ? -11.841 -12.231 -5.675 1.00 97.62 111 ALA A CA 1
ATOM 821 C C . ALA A 1 111 ? -12.628 -11.417 -4.642 1.00 97.62 111 ALA A C 1
ATOM 823 O O . ALA A 1 111 ? -13.682 -11.872 -4.194 1.00 97.62 111 ALA A O 1
ATOM 824 N N . LEU A 1 112 ? -12.189 -10.190 -4.336 1.00 97.44 112 LEU A N 1
ATOM 825 C CA . LEU A 1 112 ? -12.927 -9.262 -3.478 1.00 97.44 112 LEU A CA 1
ATOM 826 C C . LEU A 1 112 ? -14.334 -8.986 -4.032 1.00 97.44 112 LEU A C 1
ATOM 828 O O . LEU A 1 112 ? -15.318 -9.088 -3.298 1.00 97.44 112 LEU A O 1
ATOM 832 N N . GLY A 1 113 ? -14.444 -8.684 -5.330 1.00 95.81 113 GLY A N 1
ATOM 833 C CA . GLY A 1 113 ? -15.721 -8.434 -6.002 1.00 95.81 113 GLY A CA 1
ATOM 834 C C . GLY A 1 113 ? -16.664 -9.642 -5.985 1.00 95.81 113 GLY A C 1
ATOM 835 O O . GLY A 1 113 ? -17.855 -9.486 -5.719 1.00 95.81 113 GLY A O 1
ATOM 836 N N . ALA A 1 114 ? -16.132 -10.847 -6.199 1.00 96.50 114 ALA A N 1
ATOM 837 C CA . ALA A 1 114 ? -16.893 -12.095 -6.226 1.00 96.50 114 ALA A CA 1
ATOM 838 C C . ALA A 1 114 ? -17.296 -12.602 -4.829 1.00 96.50 114 ALA A C 1
ATOM 840 O O . ALA A 1 114 ? -18.281 -13.333 -4.696 1.00 96.50 114 ALA A O 1
ATOM 841 N N . LYS A 1 115 ? -16.551 -12.239 -3.778 1.00 97.75 115 LYS A N 1
ATOM 842 C CA . LYS A 1 115 ? -16.821 -12.694 -2.411 1.00 97.75 115 LYS A CA 1
ATOM 843 C C . LYS A 1 115 ? -18.105 -12.048 -1.868 1.00 97.75 115 LYS A C 1
ATOM 845 O O . LYS A 1 115 ? -18.231 -10.821 -1.947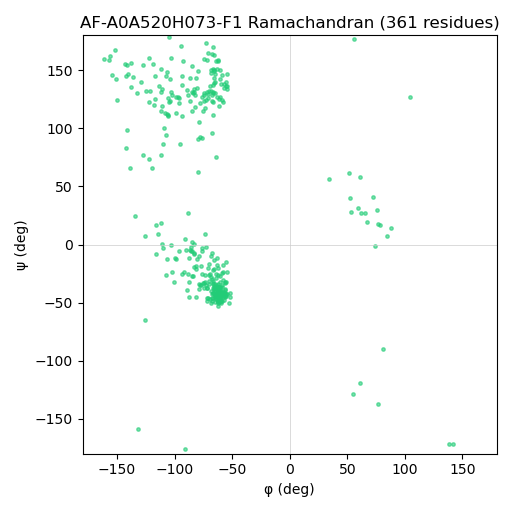 1.00 97.75 115 LYS A O 1
ATOM 850 N N . PRO A 1 116 ? -19.036 -12.825 -1.272 1.00 97.75 116 PRO A N 1
ATOM 851 C CA . PRO A 1 116 ? -20.223 -12.271 -0.624 1.00 97.75 116 PRO A CA 1
ATOM 852 C C . PRO A 1 116 ? -19.842 -11.245 0.440 1.00 97.75 116 PRO A C 1
ATOM 854 O O . PRO A 1 116 ? -18.944 -11.507 1.239 1.00 97.75 116 PRO A O 1
ATOM 857 N N . VAL A 1 117 ? -20.550 -10.115 0.475 1.00 96.94 117 VAL A N 1
ATOM 858 C CA . VAL A 1 117 ? -20.231 -8.970 1.343 1.00 96.94 117 VAL A CA 1
ATOM 859 C C . VAL A 1 117 ? -20.070 -9.375 2.813 1.00 96.94 117 VAL A C 1
ATOM 861 O O . VAL A 1 117 ? -19.055 -9.058 3.425 1.00 96.94 117 VAL A O 1
ATOM 864 N N . ALA A 1 118 ? -20.982 -10.199 3.334 1.00 95.94 118 ALA A N 1
ATOM 865 C CA . ALA A 1 118 ? -20.948 -10.693 4.713 1.00 95.94 118 ALA A CA 1
ATOM 866 C C . ALA A 1 118 ? -19.732 -11.575 5.064 1.00 95.94 118 ALA A C 1
ATOM 868 O O . ALA A 1 118 ? -19.532 -11.892 6.228 1.00 95.94 118 ALA A O 1
ATOM 869 N N . ARG A 1 119 ? -18.940 -12.012 4.075 1.00 96.44 119 ARG A N 1
ATOM 870 C CA . ARG A 1 119 ? -17.717 -12.812 4.270 1.00 96.44 119 ARG A CA 1
ATOM 871 C C . ARG A 1 119 ? -16.440 -12.046 3.927 1.00 96.44 119 ARG A C 1
ATOM 873 O O . ARG A 1 119 ? -15.361 -12.639 3.971 1.00 96.44 119 ARG A O 1
ATOM 880 N N . ARG A 1 120 ? -16.548 -10.781 3.511 1.00 97.38 120 ARG A N 1
ATOM 881 C CA . ARG A 1 120 ? -15.387 -9.936 3.216 1.00 97.38 120 ARG A CA 1
ATOM 882 C C . ARG A 1 120 ? -14.727 -9.508 4.525 1.00 97.38 120 ARG A C 1
ATOM 884 O O . ARG A 1 120 ? -15.399 -9.019 5.428 1.00 97.38 120 ARG A O 1
ATOM 891 N N . ARG A 1 121 ? -13.414 -9.696 4.598 1.00 96.31 121 ARG A N 1
ATOM 892 C CA . ARG A 1 121 ? -12.538 -9.404 5.731 1.00 96.31 121 ARG A CA 1
ATOM 893 C C . ARG A 1 121 ? -11.685 -8.200 5.388 1.00 96.31 121 ARG A C 1
ATOM 895 O O . ARG A 1 121 ? -10.852 -8.270 4.485 1.00 96.31 121 ARG A O 1
ATOM 902 N N . LEU A 1 122 ? -11.906 -7.100 6.089 1.00 97.50 122 LEU A N 1
ATOM 903 C CA . LEU A 1 122 ? -11.172 -5.860 5.892 1.00 97.50 122 LEU A CA 1
ATOM 904 C C . LEU A 1 122 ? -10.152 -5.673 7.013 1.00 97.50 122 LEU A C 1
ATOM 906 O O . LEU A 1 122 ? -10.441 -5.955 8.176 1.00 97.50 122 LEU A O 1
ATOM 910 N N . ALA A 1 123 ? -8.983 -5.144 6.671 1.00 97.56 123 ALA A N 1
ATOM 911 C CA . ALA A 1 123 ? -8.078 -4.551 7.645 1.00 97.56 123 ALA A CA 1
ATOM 912 C C . ALA A 1 123 ? -8.147 -3.032 7.493 1.00 97.56 123 ALA A C 1
ATOM 914 O O . ALA A 1 123 ? -7.704 -2.494 6.480 1.00 97.56 123 ALA A O 1
ATOM 915 N N . ILE A 1 124 ? -8.722 -2.344 8.477 1.00 97.19 124 ILE A N 1
ATOM 916 C CA . ILE A 1 124 ? -8.779 -0.881 8.512 1.00 97.19 124 ILE A CA 1
ATOM 917 C C . ILE A 1 124 ? -7.583 -0.395 9.327 1.00 97.19 124 ILE A C 1
ATOM 919 O O . ILE A 1 124 ? -7.515 -0.619 10.534 1.00 97.19 124 ILE A O 1
ATOM 923 N N . VAL A 1 125 ? -6.614 0.235 8.666 1.00 96.94 125 VAL A N 1
ATOM 924 C CA . VAL A 1 125 ? -5.331 0.606 9.270 1.00 96.94 125 VAL A CA 1
ATOM 925 C C . VAL A 1 125 ? -5.222 2.118 9.399 1.00 96.94 125 VAL A C 1
ATOM 927 O O . VAL A 1 125 ? -5.155 2.837 8.400 1.00 96.94 125 VAL A O 1
ATOM 930 N N . LEU A 1 126 ? -5.172 2.581 10.645 1.00 94.31 126 LEU A N 1
ATOM 931 C CA . LEU A 1 126 ? -4.993 3.980 11.022 1.00 94.31 126 LEU A CA 1
ATOM 932 C C . LEU A 1 126 ? -3.504 4.334 11.009 1.00 94.31 126 LEU A C 1
ATOM 934 O O . LEU A 1 126 ? -2.688 3.611 11.593 1.00 94.31 126 LEU A O 1
ATOM 938 N N . SER A 1 127 ? -3.143 5.446 10.366 1.00 87.75 127 SER A N 1
ATOM 939 C CA . SER A 1 127 ? -1.767 5.942 10.437 1.00 87.75 127 SER A CA 1
ATOM 940 C C . SER A 1 127 ? -1.438 6.443 11.841 1.00 87.75 127 SER A C 1
ATOM 942 O O . SER A 1 127 ? -2.181 7.224 12.432 1.00 87.75 127 SER A O 1
ATOM 944 N N . THR A 1 128 ? -0.292 6.021 12.365 1.00 83.06 128 THR A N 1
ATOM 945 C CA . THR A 1 128 ? 0.242 6.482 13.651 1.00 83.06 128 THR A CA 1
ATOM 946 C C . THR A 1 128 ? 1.263 7.604 13.488 1.00 83.06 128 THR A C 1
ATOM 948 O O . THR A 1 128 ? 1.706 8.158 14.488 1.00 83.06 128 THR A O 1
ATOM 951 N N . TYR A 1 129 ? 1.648 7.970 12.259 1.00 69.31 129 TYR A N 1
ATOM 952 C CA . TYR A 1 129 ? 2.646 9.010 11.986 1.00 69.31 129 TYR A CA 1
ATOM 953 C C . TYR A 1 129 ? 2.228 10.374 12.568 1.00 69.31 129 TYR A C 1
ATOM 955 O O . TYR A 1 129 ? 1.076 10.728 12.415 1.00 69.31 129 TYR A O 1
ATOM 963 N N . PRO A 1 130 ? 3.098 11.198 13.190 1.00 63.00 130 PRO A N 1
ATOM 964 C CA . PRO A 1 130 ? 4.535 11.029 13.424 1.00 63.00 130 PRO A CA 1
ATOM 965 C C . PRO A 1 130 ? 4.884 10.283 14.722 1.00 63.00 130 PRO A C 1
ATOM 967 O O . PRO A 1 130 ? 5.945 10.500 15.321 1.00 63.00 130 PRO A O 1
ATOM 970 N N . GLY A 1 131 ? 3.990 9.414 15.185 1.00 62.38 131 GLY A N 1
ATOM 971 C CA . GLY A 1 131 ? 4.196 8.502 16.306 1.00 62.38 131 GLY A CA 1
ATOM 972 C C . GLY A 1 131 ? 4.129 9.193 17.659 1.00 62.38 131 GLY A C 1
ATOM 973 O O . GLY A 1 131 ? 4.868 8.840 18.586 1.00 62.38 131 GLY A O 1
ATOM 974 N N . LYS A 1 132 ? 3.343 10.268 17.762 1.00 66.69 132 LYS A N 1
ATOM 975 C CA . LYS A 1 132 ? 3.165 11.004 19.015 1.00 66.69 132 LYS A CA 1
ATOM 976 C C . LYS A 1 132 ? 2.106 10.295 19.846 1.00 66.69 132 LYS A C 1
ATOM 978 O O . LYS A 1 132 ? 1.038 9.969 19.349 1.00 66.69 132 LYS A O 1
ATOM 983 N N . THR A 1 133 ? 2.383 10.098 21.130 1.00 63.62 133 THR A N 1
ATOM 984 C CA . THR A 1 133 ? 1.478 9.390 22.051 1.00 63.62 133 THR A CA 1
ATOM 985 C C . THR A 1 133 ? 0.113 10.067 22.194 1.00 63.62 133 THR A C 1
ATOM 987 O O . THR A 1 133 ? -0.877 9.389 22.431 1.00 63.62 133 THR A O 1
ATOM 990 N N . TYR A 1 134 ? 0.038 11.386 21.992 1.00 63.06 134 TYR A N 1
ATOM 991 C CA . TYR A 1 134 ? -1.215 12.152 21.964 1.00 63.06 134 TYR A CA 1
ATOM 992 C C . TYR A 1 134 ? -1.941 12.113 20.606 1.00 63.06 134 TYR A C 1
ATOM 994 O O . TYR A 1 134 ? -2.971 12.760 20.442 1.00 63.06 134 TYR A O 1
ATOM 1002 N N . GLN A 1 135 ? -1.394 11.406 19.616 1.00 70.44 135 GLN A N 1
ATOM 1003 C CA . GLN A 1 135 ? -1.875 11.384 18.238 1.00 70.44 135 GLN A CA 1
ATOM 1004 C C . GLN A 1 135 ? -1.824 9.957 17.682 1.00 70.44 135 GLN A C 1
ATOM 1006 O O . GLN A 1 135 ? -1.059 9.646 16.775 1.00 70.44 135 GLN A O 1
ATOM 1011 N N . MET A 1 136 ? -2.648 9.079 18.260 1.00 81.88 136 MET A N 1
ATOM 1012 C CA . MET A 1 136 ? -2.661 7.649 17.927 1.00 81.88 136 MET A CA 1
ATOM 1013 C C . MET A 1 136 ? -3.138 7.337 16.500 1.00 81.88 136 MET A C 1
ATOM 1015 O O . MET A 1 136 ? -2.848 6.265 15.985 1.00 81.88 136 MET A O 1
ATOM 1019 N N . ALA A 1 137 ? -3.885 8.256 15.884 1.00 82.19 137 ALA A N 1
ATOM 1020 C CA . ALA A 1 137 ? -4.492 8.109 14.567 1.00 82.19 137 ALA A CA 1
ATOM 1021 C C . ALA A 1 137 ? -4.423 9.453 13.828 1.00 82.19 137 ALA A C 1
ATOM 1023 O O . ALA A 1 137 ? -5.345 10.268 13.893 1.00 82.19 137 ALA A O 1
ATOM 1024 N N . HIS A 1 138 ? -3.288 9.733 13.198 1.00 80.44 138 HIS A N 1
ATOM 1025 C CA . HIS A 1 138 ? -3.089 10.977 12.468 1.00 80.44 138 HIS A CA 1
ATOM 1026 C C . HIS A 1 138 ? -3.716 10.912 11.085 1.00 80.44 138 HIS A C 1
ATOM 1028 O O . HIS A 1 138 ? -3.521 9.962 10.327 1.00 80.44 138 HIS A O 1
ATOM 1034 N N . ALA A 1 139 ? -4.423 11.977 10.741 1.00 82.44 139 ALA A N 1
ATOM 1035 C CA . ALA A 1 139 ? -4.891 12.211 9.396 1.00 82.44 139 ALA A CA 1
ATOM 1036 C C . ALA A 1 139 ? -4.985 13.714 9.157 1.00 82.44 139 ALA A C 1
ATOM 1038 O O . ALA A 1 139 ? -5.661 14.434 9.898 1.00 82.44 139 ALA A O 1
ATOM 1039 N N . VAL A 1 140 ? -4.315 14.201 8.115 1.00 81.88 140 VAL A N 1
ATOM 1040 C CA . VAL A 1 140 ? -4.431 15.605 7.720 1.00 81.88 140 VAL A CA 1
ATOM 1041 C C . VAL A 1 140 ? -5.880 15.914 7.346 1.00 81.88 140 VAL A C 1
ATOM 1043 O O . VAL A 1 140 ? -6.447 15.335 6.423 1.00 81.88 140 VAL A O 1
ATOM 1046 N N . GLY A 1 141 ? -6.484 16.849 8.081 1.00 85.19 141 GLY A N 1
ATOM 1047 C CA . GLY A 1 141 ? -7.818 17.362 7.789 1.00 85.19 141 GLY A CA 1
ATOM 1048 C C . GLY A 1 141 ? -8.966 16.363 7.963 1.00 85.19 141 GLY A C 1
ATOM 1049 O O . GLY A 1 141 ? -10.040 16.592 7.411 1.00 85.19 141 GLY A O 1
ATOM 1050 N N . LEU A 1 142 ? -8.756 15.282 8.717 1.00 89.38 142 LEU A N 1
ATOM 1051 C CA . LEU A 1 142 ? -9.761 14.254 8.977 1.00 89.38 142 LEU A CA 1
ATOM 1052 C C . LEU A 1 142 ? -9.710 13.827 10.448 1.00 89.38 142 LEU A C 1
ATOM 1054 O O . LEU A 1 142 ? -8.639 13.571 10.991 1.00 89.38 142 LEU A O 1
ATOM 1058 N N . ASP A 1 143 ? -10.871 13.690 11.085 1.00 91.31 143 ASP A N 1
ATOM 1059 C CA . ASP A 1 143 ? -10.969 12.965 12.353 1.00 91.31 143 ASP A CA 1
ATOM 1060 C C . ASP A 1 143 ? -10.958 11.463 12.046 1.00 91.31 143 ASP A C 1
ATOM 1062 O O . ASP A 1 143 ? -11.990 10.878 11.712 1.00 91.31 143 ASP A O 1
ATOM 1066 N N . ALA A 1 144 ? -9.773 10.849 12.069 1.00 90.88 144 ALA A N 1
ATOM 1067 C CA . ALA A 1 144 ? -9.587 9.468 11.630 1.00 90.88 144 ALA A CA 1
ATOM 1068 C C . ALA A 1 144 ? -10.398 8.463 12.462 1.00 90.88 144 ALA A C 1
ATOM 1070 O O . ALA A 1 144 ? -10.977 7.532 11.904 1.00 90.88 144 ALA A O 1
ATOM 1071 N N . LEU A 1 145 ? -10.477 8.663 13.781 1.00 91.00 145 LEU A N 1
ATOM 1072 C CA . LEU A 1 145 ? -11.182 7.759 14.691 1.00 91.00 145 LEU A CA 1
ATOM 1073 C C . LEU A 1 145 ? -12.696 7.871 14.502 1.00 91.00 145 LEU A C 1
ATOM 1075 O O . LEU A 1 145 ? -13.354 6.850 14.303 1.00 91.00 145 LEU A O 1
ATOM 1079 N N . ALA A 1 146 ? -13.240 9.092 14.478 1.00 91.06 146 ALA A N 1
ATOM 1080 C CA . ALA A 1 146 ? -14.663 9.294 14.210 1.00 91.06 146 ALA A CA 1
ATOM 1081 C C . ALA A 1 146 ? -15.048 8.804 12.805 1.00 91.06 146 ALA A C 1
ATOM 1083 O O . ALA A 1 146 ? -16.094 8.179 12.630 1.00 91.06 146 ALA A O 1
ATOM 1084 N N . SER A 1 147 ? -14.177 9.023 11.815 1.00 92.94 147 SER A N 1
ATOM 1085 C CA . SER A 1 147 ? -14.401 8.567 10.441 1.00 92.94 147 SER A CA 1
ATOM 1086 C C . SER A 1 147 ? -14.390 7.046 10.336 1.00 92.94 147 SER A C 1
ATOM 1088 O O . SER A 1 147 ? -15.242 6.495 9.651 1.00 92.94 147 SER A O 1
ATOM 1090 N N . VAL A 1 148 ? -13.476 6.343 11.018 1.00 93.75 148 VAL A N 1
ATOM 1091 C CA . VAL A 1 148 ? -13.490 4.869 11.054 1.00 93.75 148 VAL A CA 1
ATOM 1092 C C . VAL A 1 148 ? -14.736 4.348 11.757 1.00 93.75 148 VAL A C 1
ATOM 1094 O O . VAL A 1 148 ? -15.355 3.413 11.256 1.00 93.75 148 VAL A O 1
ATOM 1097 N N . THR A 1 149 ? -15.158 4.969 12.858 1.00 92.00 149 THR A N 1
ATOM 1098 C CA . THR A 1 149 ? -16.420 4.618 13.518 1.00 92.00 149 THR A CA 1
ATOM 1099 C C . THR A 1 149 ? -17.618 4.768 12.573 1.00 92.00 149 THR A C 1
ATOM 1101 O O . THR A 1 149 ? -18.440 3.855 12.492 1.00 92.00 149 THR A O 1
ATOM 1104 N N . ALA A 1 150 ? -17.698 5.867 11.815 1.00 92.25 150 ALA A N 1
ATOM 1105 C CA . ALA A 1 150 ? -18.742 6.063 10.808 1.00 92.25 150 ALA A CA 1
ATOM 1106 C C . ALA A 1 150 ? -18.650 5.023 9.675 1.00 92.25 150 ALA A C 1
ATOM 1108 O O . ALA A 1 150 ? -19.641 4.368 9.366 1.00 92.25 150 ALA A O 1
ATOM 1109 N N . MET A 1 151 ? -17.446 4.783 9.139 1.00 93.25 151 MET A N 1
ATOM 1110 C CA . MET A 1 151 ? -17.202 3.775 8.100 1.00 93.25 151 MET A CA 1
ATOM 1111 C C . MET A 1 151 ? -17.633 2.371 8.536 1.00 93.25 151 MET A C 1
ATOM 1113 O O . MET A 1 151 ? -18.207 1.634 7.741 1.00 93.25 151 MET A O 1
ATOM 1117 N N . LEU A 1 152 ? -17.374 1.977 9.786 1.00 93.19 152 LEU A N 1
ATOM 1118 C CA . LEU A 1 152 ? -17.814 0.682 10.316 1.00 93.19 152 LEU A CA 1
ATOM 1119 C C . LEU A 1 152 ? -19.343 0.563 10.348 1.00 93.19 152 LEU A C 1
ATOM 1121 O O . LEU A 1 152 ? -19.859 -0.521 10.066 1.00 93.19 152 LEU A O 1
ATOM 1125 N N . GLY A 1 153 ? -20.040 1.660 10.663 1.00 91.69 153 GLY A N 1
ATOM 1126 C CA . GLY A 1 153 ? -21.498 1.763 10.593 1.00 91.69 153 GLY A CA 1
ATOM 1127 C C . GLY A 1 153 ? -22.014 1.582 9.166 1.00 91.69 153 GLY A C 1
ATOM 1128 O O . GLY A 1 153 ? -22.808 0.676 8.921 1.00 91.69 153 GLY A O 1
ATOM 1129 N N . ASP A 1 154 ? -21.4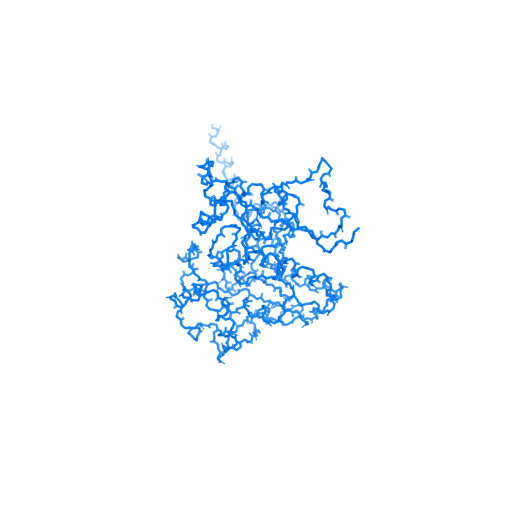79 2.351 8.216 1.00 93.88 154 ASP A N 1
ATOM 1130 C CA . ASP A 1 154 ? -21.852 2.266 6.797 1.00 93.88 154 ASP A CA 1
ATOM 1131 C C . ASP A 1 154 ? -21.590 0.861 6.221 1.00 93.88 154 ASP A C 1
ATOM 1133 O O . ASP A 1 154 ? -22.404 0.301 5.483 1.00 93.88 154 ASP A O 1
ATOM 1137 N N . LEU A 1 155 ? -20.460 0.244 6.585 1.00 94.19 155 LEU A N 1
ATOM 1138 C CA . LEU A 1 155 ? -20.122 -1.124 6.189 1.00 94.19 155 LEU A CA 1
ATOM 1139 C C . LEU A 1 155 ? -21.105 -2.143 6.781 1.00 94.19 155 LEU A C 1
ATOM 1141 O O . LEU A 1 155 ? -21.508 -3.076 6.080 1.00 94.19 155 LEU A O 1
ATOM 1145 N N . ALA A 1 156 ? -21.518 -1.969 8.039 1.00 92.75 156 ALA A N 1
ATOM 1146 C CA . ALA A 1 156 ? -22.505 -2.840 8.671 1.00 92.75 156 ALA A CA 1
ATOM 1147 C C . ALA A 1 156 ? -23.872 -2.732 7.974 1.00 92.75 156 ALA A C 1
ATOM 1149 O O . ALA A 1 156 ? -24.488 -3.757 7.680 1.00 92.75 156 ALA A O 1
ATOM 1150 N N . GLU A 1 157 ? -24.317 -1.516 7.640 1.00 94.38 157 GLU A N 1
ATOM 1151 C CA . GLU A 1 157 ? -25.545 -1.278 6.866 1.00 94.38 157 GLU A CA 1
ATOM 1152 C C . GLU A 1 157 ? -25.474 -1.897 5.463 1.00 94.38 157 GLU A C 1
ATOM 1154 O O . GLU A 1 157 ? -26.452 -2.469 4.978 1.00 94.38 157 GLU A O 1
ATOM 1159 N N . ALA A 1 158 ? -24.293 -1.874 4.839 1.00 95.06 158 ALA A N 1
ATOM 1160 C CA . ALA A 1 158 ? -24.025 -2.549 3.571 1.00 95.06 158 ALA A CA 1
ATOM 1161 C C . ALA A 1 158 ? -23.926 -4.088 3.690 1.00 95.06 158 ALA A C 1
ATOM 1163 O O . ALA A 1 158 ? -23.756 -4.776 2.680 1.00 95.06 158 ALA A O 1
ATOM 1164 N N . GLY A 1 159 ? -24.045 -4.649 4.899 1.00 94.88 159 GLY A N 1
ATOM 1165 C CA . GLY A 1 159 ? -24.068 -6.088 5.161 1.00 94.88 159 GLY A CA 1
ATOM 1166 C C . GLY A 1 159 ? -22.696 -6.728 5.372 1.00 94.88 159 GLY A C 1
ATOM 1167 O O . GLY A 1 159 ? -22.589 -7.956 5.307 1.00 94.88 159 GLY A O 1
ATOM 1168 N N . TYR A 1 160 ? -21.639 -5.938 5.594 1.00 95.44 160 TYR A N 1
ATOM 1169 C CA . TYR A 1 160 ? -20.351 -6.478 6.024 1.00 95.44 160 TYR A CA 1
ATOM 1170 C C . TYR A 1 160 ? -20.462 -7.014 7.452 1.00 95.44 160 TYR A C 1
ATOM 1172 O O . TYR A 1 160 ? -21.169 -6.470 8.300 1.00 95.44 160 TYR A O 1
ATOM 1180 N N . ALA A 1 161 ? -19.700 -8.065 7.748 1.00 91.38 161 ALA A N 1
ATOM 1181 C CA . ALA A 1 161 ? -19.539 -8.560 9.107 1.00 91.38 161 ALA A CA 1
ATOM 1182 C C . ALA A 1 161 ? -18.524 -7.692 9.869 1.00 91.38 161 ALA A C 1
ATOM 1184 O O . ALA A 1 161 ? -17.468 -8.175 10.260 1.00 91.38 161 ALA A O 1
ATOM 1185 N N . THR A 1 162 ? -18.823 -6.404 10.052 1.00 83.19 162 THR A N 1
ATOM 1186 C CA . THR A 1 162 ? -17.973 -5.466 10.806 1.00 83.19 162 THR A CA 1
ATOM 1187 C C . THR A 1 162 ? -18.259 -5.461 12.308 1.00 83.19 162 THR A C 1
ATOM 1189 O O . THR A 1 162 ? -17.518 -4.842 13.067 1.00 83.19 162 THR A O 1
ATOM 1192 N N . GLY A 1 163 ? -19.276 -6.204 12.769 1.00 69.25 163 GLY A N 1
ATOM 1193 C CA . GLY A 1 163 ? -19.710 -6.202 14.170 1.00 69.25 163 GLY A CA 1
ATOM 1194 C C . GLY A 1 163 ? -20.053 -4.790 14.668 1.00 69.25 163 GLY A C 1
ATOM 1195 O O . GLY A 1 163 ? -19.887 -3.800 13.968 1.00 69.25 163 GLY A O 1
ATOM 1196 N N . SER A 1 164 ? -20.521 -4.660 15.905 1.00 59.69 164 SER A N 1
ATOM 1197 C CA . SER A 1 164 ? -20.536 -3.356 16.578 1.00 59.69 164 SER A CA 1
ATOM 1198 C C . SER A 1 164 ? -19.526 -3.412 17.721 1.00 59.69 164 SER A C 1
ATOM 1200 O O . SER A 1 164 ? -19.912 -3.662 18.864 1.00 59.69 164 SER A O 1
ATOM 1202 N N . PRO A 1 165 ? -18.211 -3.306 17.447 1.00 51.22 165 PRO A N 1
ATOM 1203 C CA . PRO A 1 165 ? -17.223 -3.305 18.509 1.00 51.22 165 PRO A CA 1
ATOM 1204 C C . PRO A 1 165 ? -17.195 -1.900 19.096 1.00 51.22 165 PRO A C 1
ATOM 1206 O O . PRO A 1 165 ? -16.480 -1.056 18.578 1.00 51.22 165 PRO A O 1
ATOM 1209 N N . ASN A 1 166 ? -18.011 -1.630 20.122 1.00 52.81 166 ASN A N 1
ATOM 1210 C CA . ASN A 1 166 ? -17.908 -0.427 20.957 1.00 52.81 166 ASN A CA 1
ATOM 1211 C C . ASN A 1 166 ? -17.447 0.819 20.176 1.00 52.81 166 ASN A C 1
ATOM 1213 O O . ASN A 1 166 ? -16.424 1.408 20.506 1.00 52.81 166 ASN A O 1
ATOM 1217 N N . ALA A 1 167 ? -18.159 1.199 19.110 1.00 54.69 167 ALA A N 1
ATOM 1218 C CA . ALA A 1 167 ? -17.772 2.327 18.253 1.00 54.69 167 ALA A CA 1
ATOM 1219 C C . ALA A 1 167 ? -17.579 3.633 19.060 1.00 54.69 167 ALA A C 1
ATOM 1221 O O . ALA A 1 167 ? -16.822 4.517 18.665 1.00 54.69 167 ALA A O 1
ATOM 1222 N N . ALA A 1 168 ? -18.227 3.708 20.229 1.00 57.66 168 ALA A N 1
ATOM 1223 C CA . ALA A 1 168 ? -18.085 4.763 21.227 1.00 57.66 168 ALA A CA 1
ATOM 1224 C C . ALA A 1 168 ? -16.733 4.777 21.986 1.00 57.66 168 ALA A C 1
ATOM 1226 O O . ALA A 1 168 ? -16.402 5.798 22.575 1.00 57.66 168 ALA A O 1
ATOM 1227 N N . HIS A 1 169 ? -15.954 3.688 21.961 1.00 79.94 169 HIS A N 1
ATOM 1228 C CA . HIS A 1 169 ? -14.695 3.491 22.703 1.00 79.94 169 HIS A CA 1
ATOM 1229 C C . HIS A 1 169 ? -13.563 2.892 21.846 1.00 79.94 169 HIS A C 1
ATOM 1231 O O . HIS A 1 169 ? -12.646 2.260 22.370 1.00 79.94 169 HIS A O 1
ATOM 1237 N N . LEU A 1 170 ? -13.600 3.073 20.520 1.00 87.44 170 LEU A N 1
ATOM 1238 C CA . LEU A 1 170 ? -12.525 2.616 19.629 1.00 87.44 170 LEU A CA 1
ATOM 1239 C C . LEU A 1 170 ? -11.115 3.085 20.066 1.00 87.44 170 LEU A C 1
ATOM 1241 O O . LEU A 1 170 ? -10.199 2.262 20.020 1.00 87.44 170 LEU A O 1
ATOM 1245 N N . PRO A 1 171 ? -10.908 4.342 20.520 1.00 88.88 171 PRO A N 1
ATOM 1246 C CA . PRO A 1 171 ? -9.594 4.793 20.981 1.00 88.88 171 PRO A CA 1
ATOM 1247 C C . PRO A 1 171 ? -9.091 3.998 22.193 1.00 88.88 171 PRO A C 1
ATOM 1249 O O . PRO A 1 171 ? -7.960 3.518 22.180 1.00 88.88 171 PRO A O 1
ATOM 1252 N N . ASP A 1 172 ? -9.947 3.791 23.198 1.00 89.31 172 ASP A N 1
ATOM 1253 C CA . ASP A 1 172 ? -9.608 3.040 24.415 1.00 89.31 172 ASP A CA 1
ATOM 1254 C C . ASP A 1 172 ? -9.264 1.584 24.068 1.00 89.31 172 ASP A C 1
ATOM 1256 O O . ASP A 1 172 ? -8.236 1.048 24.482 1.00 89.31 172 ASP A O 1
ATOM 1260 N N . ALA A 1 173 ? -10.074 0.961 23.206 1.00 90.38 173 ALA A N 1
ATOM 1261 C CA . ALA A 1 173 ? -9.840 -0.403 22.753 1.00 90.38 173 ALA A CA 1
ATOM 1262 C C . ALA A 1 173 ? -8.506 -0.548 22.001 1.00 90.38 173 ALA A C 1
ATOM 1264 O O . ALA A 1 173 ? -7.781 -1.509 22.242 1.00 90.38 173 ALA A O 1
ATOM 1265 N N . LEU A 1 174 ? -8.150 0.400 21.128 1.00 90.94 174 LEU A N 1
ATOM 1266 C CA . LEU A 1 174 ? -6.867 0.389 20.412 1.00 90.94 174 LEU A CA 1
ATOM 1267 C C . LEU A 1 174 ? -5.664 0.655 21.330 1.00 90.94 174 LEU A C 1
ATOM 1269 O O . LEU A 1 174 ? -4.555 0.238 20.998 1.00 90.94 174 LEU A O 1
ATOM 1273 N N . ALA A 1 175 ? -5.860 1.344 22.457 1.00 89.81 175 ALA A N 1
ATOM 1274 C CA . ALA A 1 175 ? -4.808 1.594 23.439 1.00 89.81 175 ALA A CA 1
ATOM 1275 C C . ALA A 1 175 ? -4.544 0.380 24.349 1.00 89.81 175 ALA A C 1
ATOM 1277 O O . ALA A 1 175 ? -3.406 0.153 24.757 1.00 89.81 175 ALA A O 1
ATOM 1278 N N . GLU A 1 176 ? -5.583 -0.394 24.670 1.00 90.38 176 GLU A N 1
ATOM 1279 C CA . GLU A 1 176 ? -5.511 -1.485 25.650 1.00 90.38 176 GLU A CA 1
ATOM 1280 C C . GLU A 1 176 ? -5.378 -2.874 25.015 1.00 90.38 176 GLU A C 1
ATOM 1282 O O . GLU A 1 176 ? -4.762 -3.775 25.593 1.00 90.38 176 GLU A O 1
ATOM 1287 N N . GLN A 1 177 ? -5.967 -3.082 23.836 1.00 92.31 177 GLN A N 1
ATOM 1288 C CA . GLN A 1 177 ? -6.033 -4.395 23.205 1.00 92.31 177 GLN A CA 1
ATOM 1289 C C . GLN A 1 177 ? -4.879 -4.615 22.235 1.00 92.31 177 GLN A C 1
ATOM 1291 O O . GLN A 1 177 ? -4.435 -3.726 21.509 1.00 92.31 177 GLN A O 1
ATOM 1296 N N . SER A 1 178 ? -4.415 -5.861 22.187 1.00 95.00 178 SER A N 1
ATOM 1297 C CA . SER A 1 178 ? -3.480 -6.303 21.164 1.00 95.00 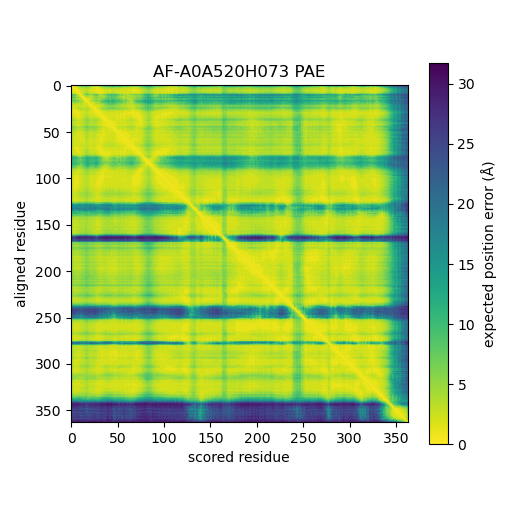178 SER A CA 1
ATOM 1298 C C . SER A 1 178 ? -3.770 -7.722 20.709 1.00 95.00 178 SER A C 1
ATOM 1300 O O . SER A 1 178 ? -4.148 -8.585 21.506 1.00 95.00 178 SER A O 1
ATOM 1302 N N . ILE A 1 179 ? -3.536 -7.973 19.424 1.00 96.25 179 ILE A N 1
ATOM 1303 C CA . ILE A 1 179 ? -3.604 -9.305 18.828 1.00 96.25 179 ILE A CA 1
ATOM 1304 C C . ILE A 1 179 ? -2.175 -9.813 18.634 1.00 96.25 179 ILE A C 1
ATOM 1306 O O . ILE A 1 179 ? -1.306 -9.089 18.150 1.00 96.25 179 ILE A O 1
ATOM 1310 N N . GLY A 1 180 ? -1.929 -11.049 19.070 1.00 97.56 180 GLY A N 1
ATOM 1311 C CA . GLY A 1 180 ? -0.628 -11.702 18.967 1.00 97.56 180 GLY A CA 1
ATOM 1312 C C . GLY A 1 180 ? -0.503 -12.548 17.703 1.00 97.56 180 GLY A C 1
ATOM 1313 O O . GLY A 1 180 ? -1.417 -13.311 17.388 1.00 97.56 180 GLY A O 1
ATOM 1314 N N . TRP A 1 181 ? 0.643 -12.479 17.027 1.00 98.44 181 TRP A N 1
ATOM 1315 C CA . TRP A 1 181 ? 1.015 -13.413 15.965 1.00 98.44 181 TRP A CA 1
ATOM 1316 C C . TRP A 1 181 ? 2.282 -14.191 16.353 1.00 98.44 181 TRP A C 1
ATOM 1318 O O . TRP A 1 181 ? 3.308 -13.559 16.623 1.00 98.44 181 TRP A O 1
ATOM 1328 N N . PRO A 1 182 ? 2.232 -15.539 16.438 1.00 98.44 182 PRO A N 1
ATOM 1329 C CA . PRO A 1 182 ? 3.359 -16.334 16.923 1.00 98.44 182 PRO A CA 1
ATOM 1330 C C . PRO A 1 182 ? 4.639 -16.097 16.124 1.00 98.44 182 PRO A C 1
ATOM 1332 O O . PRO A 1 182 ? 4.608 -16.078 14.892 1.00 98.44 182 PRO A O 1
ATOM 1335 N N . LEU A 1 183 ? 5.776 -16.001 16.817 1.00 98.12 183 LEU A N 1
ATOM 1336 C CA . LEU A 1 183 ? 7.068 -15.752 16.177 1.00 98.12 183 LEU A CA 1
ATOM 1337 C C . LEU A 1 183 ? 7.451 -16.856 15.175 1.00 98.12 183 LEU A C 1
ATOM 1339 O O . LEU A 1 183 ? 8.028 -16.581 14.129 1.00 98.12 183 LEU A O 1
ATOM 1343 N N . SER A 1 184 ? 7.049 -18.103 15.432 1.00 97.81 184 SER A N 1
ATOM 1344 C CA . SER A 1 184 ? 7.236 -19.217 14.492 1.00 97.81 184 SER A CA 1
ATOM 1345 C C . SER A 1 184 ? 6.471 -19.037 13.176 1.00 97.81 184 SER A C 1
ATOM 1347 O O . SER A 1 184 ? 6.975 -19.403 12.117 1.00 97.81 184 SER A O 1
ATOM 1349 N N . ALA A 1 185 ? 5.268 -18.458 13.225 1.00 98.25 185 ALA A N 1
ATOM 1350 C CA . ALA A 1 185 ? 4.495 -18.143 12.028 1.00 98.25 185 ALA A CA 1
ATOM 1351 C C . ALA A 1 185 ? 5.107 -16.957 11.270 1.00 98.25 185 ALA A C 1
ATOM 1353 O O . ALA A 1 185 ? 5.113 -16.962 10.039 1.00 98.25 185 ALA A O 1
ATOM 1354 N N . TYR A 1 186 ? 5.668 -15.986 11.999 1.00 98.56 186 TY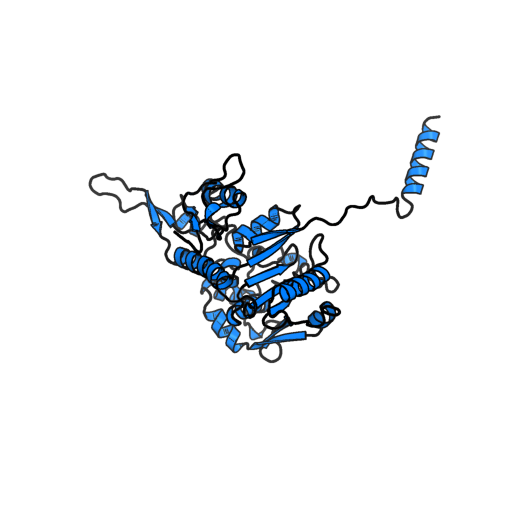R A N 1
ATOM 1355 C CA . TYR A 1 186 ? 6.443 -14.906 11.400 1.00 98.56 186 TYR A CA 1
ATOM 1356 C C . TYR A 1 186 ? 7.656 -15.429 10.630 1.00 98.56 186 TYR A C 1
ATOM 1358 O O . TYR A 1 186 ? 7.800 -15.074 9.466 1.00 98.56 186 TYR A O 1
ATOM 1366 N N . HIS A 1 187 ? 8.476 -16.297 11.233 1.00 98.19 187 HIS A N 1
ATOM 1367 C CA . HIS A 1 187 ? 9.644 -16.892 10.568 1.00 98.19 187 HIS A CA 1
ATOM 1368 C C . HIS A 1 187 ? 9.265 -17.550 9.239 1.00 98.19 187 HIS A C 1
ATOM 1370 O O . HIS A 1 187 ? 9.801 -17.188 8.198 1.00 98.19 187 HIS A O 1
ATOM 1376 N N . ALA A 1 188 ? 8.240 -18.409 9.241 1.00 97.81 188 ALA A N 1
ATOM 1377 C CA . ALA A 1 188 ? 7.775 -19.069 8.021 1.00 97.81 188 ALA A CA 1
ATOM 1378 C C . ALA A 1 188 ? 7.321 -18.084 6.923 1.00 97.81 188 ALA A C 1
ATOM 1380 O O . ALA A 1 188 ? 7.524 -18.337 5.737 1.00 97.81 188 ALA A O 1
ATOM 1381 N N . ALA A 1 189 ? 6.693 -16.966 7.300 1.00 97.88 189 ALA A N 1
ATOM 1382 C CA . ALA A 1 189 ? 6.270 -15.941 6.350 1.00 97.88 189 ALA A CA 1
ATOM 1383 C C . ALA A 1 189 ? 7.432 -15.048 5.880 1.00 97.88 189 ALA A C 1
ATOM 1385 O O . ALA A 1 189 ? 7.445 -14.616 4.728 1.00 97.88 189 ALA A O 1
ATOM 1386 N N . PHE A 1 190 ? 8.391 -14.761 6.760 1.00 98.06 190 PHE A N 1
ATOM 1387 C CA . PHE A 1 190 ? 9.581 -13.969 6.467 1.00 98.06 190 PHE A CA 1
ATOM 1388 C C . PHE A 1 190 ? 10.521 -14.710 5.510 1.00 98.06 190 PHE A C 1
ATOM 1390 O O . PHE A 1 190 ? 10.995 -14.110 4.547 1.00 98.06 190 PHE A O 1
ATOM 1397 N N . ASP A 1 191 ? 10.681 -16.023 5.689 1.00 97.38 191 ASP A N 1
ATOM 1398 C CA . ASP A 1 191 ? 11.490 -16.891 4.822 1.00 97.38 191 ASP A CA 1
ATOM 1399 C C . ASP A 1 191 ? 10.969 -16.953 3.375 1.00 97.38 191 ASP A C 1
ATOM 1401 O O . ASP A 1 191 ? 11.717 -17.281 2.452 1.00 97.38 191 ASP A O 1
ATOM 1405 N N . ALA A 1 192 ? 9.695 -16.611 3.153 1.00 96.12 192 ALA A N 1
ATOM 1406 C CA . ALA A 1 192 ? 9.092 -16.526 1.824 1.00 96.12 192 ALA A CA 1
ATOM 1407 C C . ALA A 1 192 ? 9.362 -15.187 1.106 1.00 96.12 192 ALA A C 1
ATOM 1409 O O . ALA A 1 192 ? 9.020 -15.046 -0.071 1.00 96.12 192 ALA A O 1
ATOM 1410 N N . LEU A 1 193 ? 9.941 -14.189 1.786 1.00 97.31 193 LEU A N 1
ATOM 1411 C CA . LEU A 1 193 ? 10.349 -12.932 1.155 1.00 97.31 193 LEU A CA 1
ATOM 1412 C C . LEU A 1 193 ? 11.580 -13.137 0.255 1.00 97.31 193 LEU A C 1
ATOM 1414 O O . LEU A 1 193 ? 12.350 -14.069 0.467 1.00 97.31 193 LEU A O 1
ATOM 1418 N N . PRO A 1 194 ? 11.842 -12.254 -0.721 1.00 96.75 194 PRO A N 1
ATOM 1419 C CA . PRO A 1 194 ? 13.097 -12.280 -1.467 1.00 96.75 194 PRO A CA 1
ATOM 1420 C C . PRO A 1 194 ? 14.322 -12.221 -0.545 1.00 96.75 194 PRO A C 1
ATOM 1422 O O . PRO A 1 194 ? 14.383 -11.394 0.366 1.00 96.75 194 PRO A O 1
ATOM 1425 N N . ALA A 1 195 ? 15.330 -13.053 -0.820 1.00 97.06 195 ALA A N 1
ATOM 1426 C CA . ALA A 1 195 ? 16.509 -13.211 0.039 1.00 97.06 195 ALA A CA 1
ATOM 1427 C C . ALA A 1 195 ? 17.263 -11.895 0.310 1.00 97.06 195 ALA A C 1
ATOM 1429 O O . ALA A 1 195 ? 17.788 -11.703 1.402 1.00 97.06 195 ALA A O 1
ATOM 1430 N N . GLY A 1 196 ? 17.284 -10.969 -0.658 1.00 95.94 196 GLY A N 1
ATOM 1431 C CA . GLY A 1 196 ? 17.873 -9.640 -0.464 1.00 95.94 196 GLY A CA 1
ATOM 1432 C C . GLY A 1 196 ? 17.164 -8.837 0.630 1.00 95.94 196 GLY A C 1
ATOM 1433 O O . GLY A 1 196 ? 17.820 -8.293 1.508 1.00 95.94 196 GLY A O 1
ATOM 1434 N N . LEU A 1 197 ? 15.825 -8.853 0.645 1.00 96.75 197 LEU A N 1
ATOM 1435 C CA . LEU A 1 197 ? 15.042 -8.173 1.680 1.00 96.75 197 LEU A CA 1
ATOM 1436 C C . LEU A 1 197 ? 15.254 -8.805 3.057 1.00 96.75 197 LEU A C 1
ATOM 1438 O O . LEU A 1 197 ? 15.326 -8.086 4.051 1.00 96.75 197 LEU A O 1
ATOM 1442 N N . GLN A 1 198 ? 15.377 -10.134 3.119 1.00 97.56 198 GLN A N 1
ATOM 1443 C CA . GLN A 1 198 ? 15.682 -10.827 4.371 1.00 97.56 198 GLN A CA 1
ATOM 1444 C C . GLN A 1 198 ? 17.051 -10.398 4.915 1.00 97.56 198 GLN A C 1
ATOM 1446 O O . GLN A 1 198 ? 17.158 -9.986 6.070 1.00 97.56 198 GLN A O 1
ATOM 1451 N N . ALA A 1 199 ? 18.078 -10.431 4.059 1.00 95.81 199 ALA A N 1
ATOM 1452 C CA . ALA A 1 199 ? 19.439 -10.050 4.417 1.00 95.81 199 ALA A CA 1
ATOM 1453 C C . ALA A 1 199 ? 19.526 -8.592 4.894 1.00 95.81 199 ALA A C 1
ATOM 1455 O O . ALA A 1 199 ? 20.168 -8.328 5.911 1.00 95.81 199 ALA A O 1
ATOM 1456 N N . ASP A 1 200 ? 18.842 -7.666 4.214 1.00 93.19 200 ASP A N 1
ATOM 1457 C CA . ASP A 1 200 ? 18.807 -6.249 4.589 1.00 93.19 200 ASP A CA 1
ATOM 1458 C C . ASP A 1 200 ? 18.232 -6.046 5.996 1.00 93.19 200 ASP A C 1
ATOM 1460 O O . ASP A 1 200 ? 18.766 -5.272 6.790 1.00 93.19 200 ASP A O 1
ATOM 1464 N N . VAL A 1 201 ? 17.143 -6.741 6.333 1.00 95.06 201 VAL A N 1
ATOM 1465 C CA . VAL A 1 201 ? 16.520 -6.624 7.660 1.00 95.06 201 VAL A CA 1
ATOM 1466 C C . VAL A 1 201 ? 17.408 -7.233 8.727 1.00 95.06 201 VAL A C 1
ATOM 1468 O O . VAL A 1 201 ? 17.656 -6.571 9.728 1.00 95.06 201 VAL A O 1
ATOM 1471 N N . THR A 1 202 ? 17.936 -8.439 8.513 1.00 93.56 202 THR A N 1
ATOM 1472 C CA . THR A 1 202 ? 18.821 -9.082 9.493 1.00 93.56 202 THR A CA 1
ATOM 1473 C C . THR A 1 202 ? 20.093 -8.268 9.728 1.00 93.56 202 THR A C 1
ATOM 1475 O O . THR A 1 202 ? 20.558 -8.169 10.861 1.00 93.56 202 THR A O 1
ATOM 1478 N N . ALA A 1 203 ? 20.639 -7.628 8.690 1.00 92.31 203 ALA A N 1
ATOM 1479 C CA . ALA A 1 203 ? 21.814 -6.772 8.821 1.00 92.31 203 ALA A CA 1
ATOM 1480 C C . ALA A 1 203 ? 21.545 -5.501 9.648 1.00 92.31 203 ALA A C 1
ATOM 1482 O O . ALA A 1 203 ? 22.417 -5.068 10.399 1.00 92.31 203 ALA A O 1
ATOM 1483 N N . VAL A 1 204 ? 20.359 -4.897 9.512 1.00 91.19 204 VAL A N 1
ATOM 1484 C CA . VAL A 1 204 ? 20.011 -3.630 10.183 1.00 91.19 204 VAL A CA 1
ATOM 1485 C C . VAL A 1 204 ? 19.401 -3.847 11.570 1.00 91.19 204 VAL A C 1
ATOM 1487 O O . VAL A 1 204 ? 19.665 -3.068 12.485 1.00 91.19 204 VAL A O 1
ATOM 1490 N N . TRP A 1 205 ? 18.561 -4.869 11.720 1.00 92.25 205 TRP A N 1
ATOM 1491 C CA . TRP A 1 205 ? 17.707 -5.083 12.891 1.00 92.25 205 TRP A CA 1
ATOM 1492 C C . TRP A 1 205 ? 18.036 -6.356 13.677 1.00 92.25 205 TRP A C 1
ATOM 1494 O O . TRP A 1 205 ? 17.522 -6.511 14.781 1.00 92.25 205 TRP A O 1
ATOM 1504 N N . GLY A 1 206 ? 18.919 -7.221 13.173 1.00 94.56 206 GLY A N 1
ATOM 1505 C CA . GLY A 1 206 ? 19.330 -8.440 13.866 1.00 94.56 206 GLY A CA 1
ATOM 1506 C C . GLY A 1 206 ? 18.287 -9.553 13.787 1.00 94.56 206 GLY A C 1
ATOM 1507 O O . GLY A 1 206 ? 17.756 -9.841 12.714 1.00 94.56 206 GLY A O 1
ATOM 1508 N N . ALA A 1 207 ? 18.057 -10.230 14.911 1.00 96.00 207 ALA A N 1
ATOM 1509 C CA . ALA A 1 207 ? 17.089 -11.314 15.007 1.00 96.00 207 ALA A CA 1
ATOM 1510 C C . ALA A 1 207 ? 15.683 -10.760 15.318 1.00 96.00 207 ALA A C 1
ATOM 1512 O O . ALA A 1 207 ? 15.559 -9.813 16.099 1.00 96.00 207 ALA A O 1
ATOM 1513 N N . PRO A 1 208 ? 14.602 -11.337 14.763 1.00 96.94 208 PRO A N 1
ATOM 1514 C CA . PRO A 1 208 ? 13.248 -10.867 15.049 1.00 96.94 208 PRO A CA 1
ATOM 1515 C C . PRO A 1 208 ? 12.841 -11.035 16.515 1.00 96.94 208 PRO A C 1
ATOM 1517 O O . PRO A 1 208 ? 12.003 -10.273 16.986 1.00 96.94 208 PRO A O 1
ATOM 1520 N N . GLU A 1 209 ? 13.440 -11.986 17.236 1.00 97.06 209 GLU A N 1
ATOM 1521 C CA . GLU A 1 209 ? 13.290 -12.192 18.681 1.00 97.06 209 GLU A CA 1
ATOM 1522 C C . GLU A 1 209 ? 13.637 -10.939 19.497 1.00 97.06 209 GLU A C 1
ATOM 1524 O O . GLU A 1 209 ? 13.044 -10.718 20.553 1.00 97.06 209 GLU A O 1
ATOM 1529 N N . ASP A 1 210 ? 14.583 -10.132 19.010 1.00 95.19 210 ASP A N 1
ATOM 1530 C CA . ASP A 1 210 ? 15.075 -8.934 19.692 1.00 95.19 210 ASP A CA 1
ATOM 1531 C C . ASP A 1 210 ? 14.203 -7.698 19.410 1.00 95.19 210 ASP A C 1
ATOM 1533 O O . ASP A 1 210 ? 14.430 -6.630 19.984 1.00 95.19 210 ASP A O 1
ATOM 1537 N N . ASP A 1 211 ? 13.204 -7.804 18.524 1.00 95.75 211 ASP A N 1
ATOM 1538 C CA . ASP A 1 211 ? 12.323 -6.690 18.186 1.00 95.75 211 ASP A CA 1
ATOM 1539 C C . ASP A 1 211 ? 11.381 -6.369 19.372 1.00 95.75 211 ASP A C 1
ATOM 1541 O O . ASP A 1 211 ? 10.630 -7.237 19.813 1.00 95.75 211 ASP A O 1
ATOM 1545 N N . PRO A 1 212 ? 11.330 -5.112 19.865 1.00 93.62 212 PRO A N 1
ATOM 1546 C CA . PRO A 1 212 ? 10.464 -4.720 20.984 1.00 93.62 212 PRO A CA 1
ATOM 1547 C C . PRO A 1 212 ? 8.960 -5.007 20.843 1.00 93.62 212 PRO A C 1
ATOM 1549 O O . PRO A 1 212 ? 8.233 -4.888 21.826 1.00 93.62 212 PRO A O 1
ATOM 1552 N N . ALA A 1 213 ? 8.460 -5.301 19.640 1.00 95.00 213 ALA A N 1
ATOM 1553 C CA . ALA A 1 213 ? 7.073 -5.711 19.443 1.00 95.00 213 ALA A CA 1
ATOM 1554 C C . ALA A 1 213 ? 6.835 -7.188 19.811 1.00 95.00 213 ALA A C 1
ATOM 1556 O O . ALA A 1 213 ? 5.680 -7.616 19.860 1.00 95.00 213 ALA A O 1
ATOM 1557 N N . VAL A 1 214 ? 7.893 -7.965 20.067 1.00 97.44 214 VAL A N 1
ATOM 1558 C CA . VAL A 1 214 ? 7.806 -9.342 20.549 1.00 97.44 214 VAL A CA 1
ATOM 1559 C C . VAL A 1 214 ? 7.604 -9.351 22.061 1.00 97.44 214 VAL A C 1
ATOM 1561 O O . VAL A 1 214 ? 8.445 -8.898 22.832 1.00 97.44 214 VAL A O 1
ATOM 1564 N N . VAL A 1 215 ? 6.477 -9.913 22.491 1.00 96.94 215 VAL A N 1
ATOM 1565 C CA . VAL A 1 215 ? 6.147 -10.150 23.900 1.00 96.94 215 VAL A CA 1
ATOM 1566 C C . VAL A 1 215 ? 5.639 -11.580 24.020 1.00 96.94 215 VAL A C 1
ATOM 1568 O O . VAL A 1 215 ? 4.795 -12.006 23.230 1.00 96.94 215 VAL A O 1
ATOM 1571 N N . ASP A 1 216 ? 6.182 -12.335 24.976 1.00 95.81 216 ASP A N 1
ATOM 1572 C CA . ASP A 1 216 ? 5.812 -13.733 25.240 1.00 95.81 216 ASP A CA 1
ATOM 1573 C C . ASP A 1 216 ? 5.856 -14.638 23.987 1.00 95.81 216 ASP A C 1
ATOM 1575 O O . ASP A 1 216 ? 4.994 -15.489 23.772 1.00 95.81 216 ASP A O 1
ATOM 1579 N N . GLY A 1 217 ? 6.870 -14.449 23.130 1.00 97.06 217 GLY A N 1
ATOM 1580 C CA . GLY A 1 217 ? 7.092 -15.274 21.934 1.00 97.06 217 GLY A CA 1
ATOM 1581 C C . GLY A 1 217 ? 6.167 -14.972 20.746 1.00 97.06 217 GLY A C 1
ATOM 1582 O O . GLY A 1 217 ? 6.046 -15.792 19.831 1.00 97.06 217 GLY A O 1
ATOM 1583 N N . ALA A 1 218 ? 5.507 -13.812 20.736 1.00 98.38 218 ALA A N 1
ATOM 1584 C CA . ALA A 1 218 ? 4.649 -13.369 19.640 1.00 98.38 218 ALA A CA 1
ATOM 1585 C C . ALA A 1 218 ? 4.806 -11.869 19.365 1.00 98.38 218 ALA A C 1
ATOM 1587 O O . ALA A 1 218 ? 4.954 -11.077 20.294 1.00 98.38 218 ALA A O 1
ATOM 1588 N N . PHE A 1 219 ? 4.685 -11.464 18.099 1.00 98.44 219 PHE A N 1
ATOM 1589 C CA . PHE A 1 219 ? 4.498 -10.054 17.759 1.00 98.44 219 PHE A CA 1
ATOM 1590 C C . PHE A 1 219 ? 3.136 -9.578 18.262 1.00 98.44 219 PHE A C 1
ATOM 1592 O O . PHE A 1 219 ? 2.127 -10.235 18.007 1.00 98.44 219 PHE A O 1
ATOM 1599 N N . ARG A 1 220 ? 3.094 -8.443 18.964 1.00 97.81 220 ARG A N 1
ATOM 1600 C CA . ARG A 1 220 ? 1.862 -7.825 19.469 1.00 97.81 220 ARG A CA 1
ATOM 1601 C C . ARG A 1 220 ? 1.497 -6.610 18.624 1.00 97.81 220 ARG A C 1
ATOM 1603 O O . ARG A 1 220 ? 2.269 -5.660 18.529 1.00 97.81 220 ARG A O 1
ATOM 1610 N N . PHE A 1 221 ? 0.296 -6.620 18.057 1.00 96.81 221 PHE A N 1
ATOM 1611 C CA . PHE A 1 221 ? -0.230 -5.510 17.263 1.00 96.81 221 PHE A CA 1
ATOM 1612 C C . PHE A 1 221 ? -1.395 -4.848 17.986 1.00 96.81 221 PHE A C 1
ATOM 1614 O O . PHE A 1 221 ? -2.308 -5.549 18.420 1.00 96.81 221 PHE A O 1
ATOM 1621 N N . ALA A 1 222 ? -1.384 -3.518 18.089 1.00 95.31 222 ALA A N 1
ATOM 1622 C CA . ALA A 1 222 ? -2.527 -2.742 18.569 1.00 95.31 222 ALA A CA 1
ATOM 1623 C C . ALA A 1 222 ? -3.665 -2.845 17.543 1.00 95.31 222 ALA A C 1
ATOM 1625 O O . ALA A 1 222 ? -3.662 -2.169 16.511 1.00 95.31 222 ALA A O 1
ATOM 1626 N N . ALA A 1 223 ? -4.586 -3.771 17.794 1.00 95.00 223 ALA A N 1
ATOM 1627 C CA . ALA A 1 223 ? -5.632 -4.161 16.867 1.00 95.00 223 ALA A CA 1
ATOM 1628 C C . ALA A 1 223 ? -6.865 -4.650 17.627 1.00 95.00 223 ALA A C 1
ATOM 1630 O O . ALA A 1 223 ? -6.755 -5.344 18.639 1.00 95.00 223 ALA A O 1
ATOM 1631 N N . VAL A 1 224 ? -8.035 -4.310 17.098 1.00 93.56 224 VAL A N 1
ATOM 1632 C CA . VAL A 1 224 ? -9.347 -4.634 17.654 1.00 93.56 224 VAL A CA 1
ATOM 1633 C C . VAL A 1 224 ? -10.149 -5.366 16.587 1.00 93.56 224 VAL A C 1
ATOM 1635 O O . VAL A 1 224 ? -10.210 -4.940 15.431 1.00 93.56 224 VAL A O 1
ATOM 1638 N N . ALA A 1 225 ? -10.767 -6.481 16.969 1.00 92.75 225 ALA A N 1
ATOM 1639 C CA . ALA A 1 225 ? -11.646 -7.225 16.078 1.00 92.75 225 ALA A CA 1
ATOM 1640 C C . ALA A 1 225 ? -12.942 -6.442 15.808 1.00 92.75 225 ALA A C 1
ATOM 1642 O O . ALA A 1 225 ? -13.574 -5.915 16.723 1.00 92.75 225 ALA A O 1
ATOM 1643 N N . ALA A 1 226 ? -13.356 -6.424 14.547 1.00 90.81 226 ALA A N 1
ATOM 1644 C CA . ALA A 1 226 ? -14.585 -5.820 14.055 1.00 90.81 226 ALA A CA 1
ATOM 1645 C C . ALA A 1 226 ? -15.339 -6.873 13.232 1.00 90.81 226 ALA A C 1
ATOM 1647 O O . ALA A 1 226 ? -15.280 -6.891 12.004 1.00 90.81 226 ALA A O 1
ATOM 1648 N N . GLY A 1 227 ? -15.988 -7.809 13.935 1.00 90.44 227 GLY A N 1
ATOM 1649 C CA . GLY A 1 227 ? -16.578 -9.006 13.333 1.00 90.44 227 GLY A CA 1
ATOM 1650 C C . GLY A 1 227 ? -15.516 -9.879 12.657 1.00 90.44 227 GLY A C 1
ATOM 1651 O O . GLY A 1 227 ? -14.590 -10.338 13.320 1.00 90.44 227 GLY A O 1
ATOM 1652 N N . ASP A 1 228 ? -15.647 -10.083 11.347 1.00 91.00 228 ASP A N 1
ATOM 1653 C CA . ASP A 1 228 ? -14.674 -10.798 10.503 1.00 91.00 228 ASP A CA 1
ATOM 1654 C C . ASP A 1 228 ? -13.547 -9.879 9.983 1.00 91.00 228 ASP A C 1
ATOM 1656 O O . ASP A 1 228 ? -12.609 -10.337 9.325 1.00 91.00 228 ASP A O 1
ATOM 1660 N N . SER A 1 229 ? -13.656 -8.576 10.246 1.00 94.06 229 SER A N 1
ATOM 1661 C CA . SER A 1 229 ? -12.673 -7.539 9.918 1.00 94.06 229 SER A CA 1
ATOM 1662 C C . SER A 1 229 ? -11.912 -7.096 11.174 1.00 94.06 229 SER A C 1
ATOM 1664 O O . SER A 1 229 ? -12.172 -7.569 12.281 1.00 94.06 229 SER A O 1
ATOM 1666 N N . LEU A 1 230 ? -10.960 -6.177 11.025 1.00 95.25 230 LEU A N 1
ATOM 1667 C CA . LEU A 1 230 ? -10.234 -5.580 12.147 1.00 95.25 230 LEU A CA 1
ATOM 1668 C C . LEU A 1 230 ? -9.938 -4.101 11.912 1.00 95.25 230 LEU A C 1
ATOM 1670 O O . LEU A 1 230 ? -9.828 -3.652 10.770 1.00 95.25 230 LEU A O 1
ATOM 1674 N N . VAL A 1 231 ? -9.763 -3.368 13.009 1.00 95.94 231 VAL A N 1
ATOM 1675 C CA . VAL A 1 231 ? -9.163 -2.031 13.024 1.00 95.94 231 VAL A CA 1
ATOM 1676 C C . VAL A 1 231 ? -7.816 -2.131 13.723 1.00 95.94 231 VAL A C 1
ATOM 1678 O O . VAL A 1 231 ? -7.729 -2.744 14.784 1.00 95.94 231 VAL A O 1
ATOM 1681 N N . ALA A 1 232 ? -6.768 -1.545 13.156 1.00 95.69 232 ALA A N 1
ATOM 1682 C CA . ALA A 1 232 ? -5.434 -1.583 13.739 1.00 95.69 232 ALA A CA 1
ATOM 1683 C C . ALA A 1 232 ? -4.687 -0.260 13.585 1.00 95.69 232 ALA A C 1
ATOM 1685 O O . ALA A 1 232 ? -4.921 0.508 12.651 1.00 95.69 232 ALA A O 1
ATOM 1686 N N . LEU A 1 233 ? -3.746 -0.029 14.495 1.00 94.62 233 LEU A N 1
ATOM 1687 C CA . LEU A 1 233 ? -2.757 1.031 14.371 1.00 94.62 233 LEU A CA 1
ATOM 1688 C C . LEU A 1 233 ? -1.578 0.529 13.537 1.00 94.62 233 LEU A C 1
ATOM 1690 O O . LEU A 1 233 ? -1.042 -0.549 13.803 1.00 94.62 233 LEU A O 1
ATOM 1694 N N . GLN A 1 234 ? -1.155 1.309 12.542 1.00 94.56 234 GLN A N 1
ATOM 1695 C CA . GLN A 1 234 ? 0.051 0.994 11.781 1.00 94.56 234 GLN A CA 1
ATOM 1696 C C . GLN A 1 234 ? 1.266 0.990 12.727 1.00 94.56 234 GLN A C 1
ATOM 1698 O O . GLN A 1 234 ? 1.501 1.993 13.407 1.00 94.56 234 GLN A O 1
ATOM 1703 N N . PRO A 1 235 ? 2.063 -0.092 12.785 1.00 92.44 235 PRO A N 1
ATOM 1704 C CA . PRO A 1 235 ? 3.274 -0.095 13.591 1.00 92.44 235 PRO A CA 1
ATOM 1705 C C . PRO A 1 235 ? 4.282 0.948 13.111 1.00 92.44 235 PRO A C 1
ATOM 1707 O O . PRO A 1 235 ? 4.296 1.360 11.951 1.00 92.44 235 PRO A O 1
ATOM 1710 N N . GLU A 1 236 ? 5.187 1.328 14.002 1.00 87.19 236 GLU A N 1
ATOM 1711 C CA . GLU A 1 236 ? 6.300 2.207 13.662 1.00 87.19 236 GLU A CA 1
ATOM 1712 C C . GLU A 1 236 ? 7.263 1.516 12.691 1.00 87.19 236 GLU A C 1
ATOM 1714 O O . GLU A 1 236 ? 7.713 0.393 12.930 1.00 87.19 236 GLU A O 1
ATOM 1719 N N . ARG A 1 237 ? 7.624 2.211 11.606 1.00 86.56 237 ARG A N 1
ATOM 1720 C CA . ARG A 1 237 ? 8.590 1.717 10.609 1.00 86.56 237 ARG A CA 1
ATOM 1721 C C . ARG A 1 237 ? 9.972 1.443 11.218 1.00 86.56 237 ARG A C 1
ATOM 1723 O O . ARG A 1 237 ? 10.646 0.506 10.796 1.00 86.56 237 ARG A O 1
ATOM 1730 N N . GLY A 1 238 ? 10.400 2.271 12.173 1.00 82.94 238 GLY A N 1
ATOM 1731 C CA . GLY A 1 238 ? 11.735 2.240 12.779 1.00 82.94 238 GLY A CA 1
ATOM 1732 C C . GLY A 1 238 ? 11.709 2.277 14.309 1.00 82.94 238 GLY A C 1
ATOM 1733 O O . GLY A 1 238 ? 10.713 1.925 14.946 1.00 82.94 238 GLY A O 1
ATOM 1734 N N . SER A 1 239 ? 12.822 2.695 14.916 1.00 73.38 239 SER A N 1
ATOM 1735 C CA . SER A 1 239 ? 12.906 2.874 16.368 1.00 73.38 239 SER A CA 1
ATOM 1736 C C . SER A 1 239 ? 12.374 4.255 16.777 1.00 73.38 239 SER A C 1
ATOM 1738 O O . SER A 1 239 ? 12.840 5.264 16.241 1.00 73.38 239 SER A O 1
ATOM 1740 N N . PRO A 1 240 ? 11.465 4.348 17.767 1.00 62.94 240 PRO A N 1
ATOM 1741 C CA . PRO A 1 240 ? 10.990 5.633 18.287 1.00 62.94 240 PRO A CA 1
ATOM 1742 C C . PRO A 1 240 ? 12.105 6.534 18.847 1.00 62.94 240 PRO A C 1
ATOM 1744 O O . PRO A 1 240 ? 11.943 7.750 18.883 1.00 62.94 240 PRO A O 1
ATOM 1747 N N . VAL A 1 241 ? 13.230 5.945 19.276 1.00 58.03 241 VAL A N 1
ATOM 1748 C CA . VAL A 1 241 ? 14.334 6.637 19.969 1.00 58.03 241 VAL A CA 1
ATOM 1749 C C . VAL A 1 241 ? 15.167 7.511 19.025 1.00 58.03 241 VAL A C 1
ATOM 1751 O O . VAL A 1 241 ? 15.650 8.561 19.431 1.00 58.03 241 VAL A O 1
ATOM 1754 N N . VAL A 1 242 ? 15.296 7.110 17.761 1.00 59.09 242 VAL A N 1
ATOM 1755 C CA . VAL A 1 242 ? 16.126 7.767 16.727 1.00 59.09 242 VAL A CA 1
ATOM 1756 C C . VAL A 1 242 ? 15.272 8.322 15.578 1.00 59.09 242 VAL A C 1
ATOM 1758 O O . VAL A 1 242 ? 15.765 8.664 14.506 1.00 59.09 242 VAL A O 1
ATOM 1761 N N . ARG A 1 243 ? 13.957 8.451 15.816 1.00 58.41 243 ARG A N 1
ATOM 1762 C CA . ARG A 1 243 ? 12.944 8.790 14.808 1.00 58.41 243 ARG A CA 1
ATOM 1763 C C . ARG A 1 243 ? 13.256 10.085 14.051 1.00 58.41 243 ARG A C 1
ATOM 1765 O O . ARG A 1 243 ? 13.070 10.119 12.847 1.00 58.41 243 ARG A O 1
ATOM 1772 N N . ALA A 1 244 ? 13.709 11.145 14.719 1.00 53.91 244 ALA A N 1
ATOM 1773 C CA . ALA A 1 244 ? 13.940 12.434 14.055 1.00 53.91 244 ALA A CA 1
ATOM 1774 C C . ALA A 1 244 ? 15.081 12.387 13.018 1.00 53.91 244 ALA A C 1
ATOM 1776 O O . ALA A 1 244 ? 14.963 13.015 11.968 1.00 53.91 244 ALA A O 1
ATOM 1777 N N . ASP A 1 245 ? 16.135 11.614 13.290 1.00 51.50 245 ASP A N 1
ATOM 1778 C CA . ASP A 1 245 ? 17.347 11.578 12.463 1.00 51.50 245 A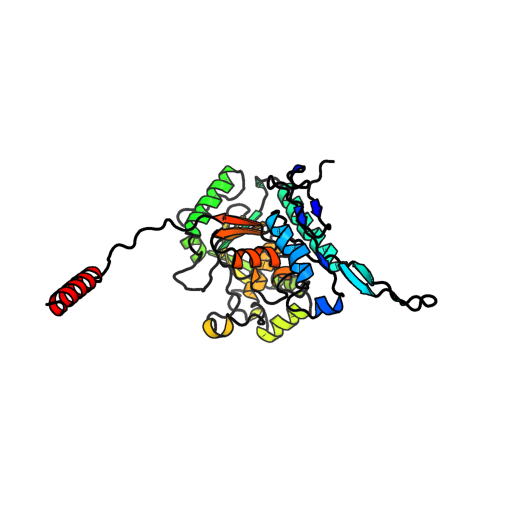SP A CA 1
ATOM 1779 C C . ASP A 1 245 ? 17.252 10.544 11.328 1.00 51.50 245 ASP A C 1
ATOM 1781 O O . ASP A 1 245 ? 17.879 10.700 10.283 1.00 51.50 245 ASP A O 1
ATOM 1785 N N . GLU A 1 246 ? 16.431 9.504 11.500 1.00 60.97 246 GLU A N 1
ATOM 1786 C CA . GLU A 1 246 ? 16.362 8.359 10.581 1.00 60.97 246 GLU A CA 1
ATOM 1787 C C . GLU A 1 246 ? 15.100 8.332 9.704 1.00 60.97 246 GLU A C 1
ATOM 1789 O O . GLU A 1 246 ? 15.025 7.567 8.745 1.00 60.97 246 GLU A O 1
ATOM 1794 N N . TYR A 1 247 ? 14.088 9.156 9.994 1.00 52.78 247 TYR A N 1
ATOM 1795 C CA . TYR A 1 247 ? 12.799 9.094 9.289 1.00 52.78 247 TYR A CA 1
ATOM 1796 C C . TYR A 1 247 ? 12.869 9.536 7.818 1.00 52.78 247 TYR A C 1
ATOM 1798 O O . TYR A 1 247 ? 12.106 9.044 6.988 1.00 52.78 247 TYR A O 1
ATOM 1806 N N . HIS A 1 248 ? 13.808 10.423 7.472 1.00 55.38 248 HIS A N 1
ATOM 1807 C CA . HIS A 1 248 ? 14.065 10.822 6.083 1.00 55.38 248 HIS A CA 1
ATOM 1808 C C . HIS A 1 248 ? 15.029 9.880 5.347 1.00 55.38 248 HIS A C 1
ATOM 1810 O O . HIS A 1 248 ? 15.273 10.077 4.154 1.00 55.38 248 HIS A O 1
ATOM 1816 N N . ASP A 1 249 ? 15.557 8.846 6.014 1.00 62.69 249 ASP A N 1
ATOM 1817 C CA . ASP A 1 249 ? 16.364 7.830 5.352 1.00 62.69 249 ASP A CA 1
ATOM 1818 C C . ASP A 1 249 ? 15.459 6.874 4.559 1.00 62.69 249 ASP A C 1
ATOM 1820 O O . ASP A 1 249 ? 14.942 5.858 5.038 1.00 62.69 249 ASP A O 1
ATOM 1824 N N . LEU A 1 250 ? 15.258 7.219 3.290 1.00 58.81 250 LEU A N 1
ATOM 1825 C CA . LEU A 1 250 ? 14.471 6.437 2.340 1.00 58.81 250 LEU A CA 1
ATOM 1826 C C . LEU A 1 250 ? 15.119 5.089 1.979 1.00 58.81 250 LEU A C 1
ATOM 1828 O O . LEU A 1 250 ? 14.478 4.294 1.292 1.00 58.81 250 LEU A O 1
ATOM 1832 N N . SER A 1 251 ? 16.354 4.818 2.421 1.00 66.94 251 SER A N 1
ATOM 1833 C CA . SER A 1 251 ? 17.072 3.570 2.142 1.00 66.94 251 SER A CA 1
ATOM 1834 C C . SER A 1 251 ? 16.902 2.509 3.231 1.00 66.94 251 SER A C 1
ATOM 1836 O O . SER A 1 251 ? 16.966 1.317 2.935 1.00 66.94 251 SER A O 1
ATOM 1838 N N . ARG A 1 252 ? 16.618 2.908 4.478 1.00 78.25 252 ARG A N 1
ATOM 1839 C CA . ARG A 1 252 ? 16.578 1.969 5.606 1.00 78.25 252 ARG A CA 1
ATOM 1840 C C . ARG A 1 252 ? 15.336 1.078 5.599 1.00 78.25 252 ARG A C 1
ATOM 1842 O O . ARG A 1 252 ? 14.208 1.577 5.638 1.00 78.25 252 ARG A O 1
ATOM 1849 N N . CYS A 1 253 ? 15.530 -0.239 5.611 1.00 89.94 253 CYS A N 1
ATOM 1850 C CA . CYS A 1 253 ? 14.444 -1.219 5.668 1.00 89.94 253 CYS A CA 1
ATOM 1851 C C . CYS A 1 253 ? 13.585 -1.078 6.949 1.00 89.94 253 CYS A C 1
ATOM 1853 O O . CYS A 1 253 ? 14.086 -0.643 7.995 1.00 89.94 253 CYS A O 1
ATOM 1855 N N . PRO A 1 254 ? 12.282 -1.417 6.891 1.00 93.50 254 PRO A N 1
ATOM 1856 C CA . PRO A 1 254 ? 11.428 -1.457 8.075 1.00 93.50 254 PRO A CA 1
ATOM 1857 C C . PRO A 1 254 ? 11.909 -2.518 9.077 1.00 93.50 254 PRO A C 1
ATOM 1859 O O . PRO A 1 254 ? 12.483 -3.534 8.690 1.00 93.50 254 PRO A O 1
ATOM 1862 N N . ARG A 1 255 ? 11.646 -2.295 10.367 1.00 94.50 255 ARG A N 1
ATOM 1863 C CA . ARG A 1 255 ? 11.920 -3.282 11.427 1.00 94.50 255 ARG A CA 1
ATOM 1864 C C . ARG A 1 255 ? 11.020 -4.517 11.328 1.00 94.50 255 ARG A C 1
ATOM 1866 O O . ARG A 1 255 ? 9.951 -4.470 10.709 1.00 94.50 255 ARG A O 1
ATOM 1873 N N . HIS A 1 256 ? 11.400 -5.588 12.024 1.00 97.50 256 HIS A N 1
ATOM 1874 C CA . HIS A 1 256 ? 10.654 -6.847 12.030 1.00 97.50 256 HIS A CA 1
ATOM 1875 C C . HIS A 1 256 ? 9.187 -6.672 12.439 1.00 97.50 256 HIS A C 1
ATOM 1877 O O . HIS A 1 256 ? 8.322 -7.178 11.733 1.00 97.50 256 HIS A O 1
ATOM 1883 N N . GLY A 1 257 ? 8.877 -5.893 13.484 1.00 97.19 257 GLY A N 1
ATOM 1884 C CA . GLY A 1 257 ? 7.489 -5.669 13.919 1.00 97.19 257 GLY A CA 1
ATOM 1885 C C . GLY A 1 257 ? 6.581 -5.046 12.847 1.00 97.19 257 GLY A C 1
ATOM 1886 O O . GLY A 1 257 ? 5.410 -5.409 12.731 1.00 97.19 257 GLY A O 1
ATOM 1887 N N . TYR A 1 258 ? 7.126 -4.163 12.006 1.00 97.06 258 TYR A N 1
ATOM 1888 C CA . TYR A 1 258 ? 6.395 -3.563 10.888 1.00 97.06 258 TYR A CA 1
ATOM 1889 C C . TYR A 1 258 ? 6.146 -4.580 9.769 1.00 97.06 258 TYR A C 1
ATOM 1891 O O . TYR A 1 258 ? 5.034 -4.706 9.260 1.00 97.06 258 TYR A O 1
ATOM 1899 N N . ILE A 1 259 ? 7.184 -5.334 9.400 1.00 98.31 259 ILE A N 1
ATOM 1900 C CA . ILE A 1 259 ? 7.099 -6.399 8.392 1.00 98.31 259 ILE A CA 1
ATOM 1901 C C . ILE A 1 259 ? 6.094 -7.461 8.842 1.00 98.31 259 ILE A C 1
ATOM 1903 O O . ILE A 1 259 ? 5.221 -7.864 8.072 1.00 98.31 259 ILE A O 1
ATOM 1907 N N . ALA A 1 260 ? 6.188 -7.873 10.107 1.00 98.56 260 ALA A N 1
ATOM 1908 C CA . ALA A 1 260 ? 5.338 -8.881 10.714 1.00 98.56 260 ALA A CA 1
ATOM 1909 C C . ALA A 1 260 ? 3.864 -8.500 10.620 1.00 98.56 260 ALA A C 1
ATOM 1911 O O . ALA A 1 260 ? 3.047 -9.343 10.273 1.00 98.56 260 ALA A O 1
ATOM 1912 N N . PHE A 1 261 ? 3.524 -7.233 10.855 1.00 98.50 261 PHE A N 1
ATOM 1913 C CA . PHE A 1 261 ? 2.149 -6.755 10.763 1.00 98.50 261 PHE A CA 1
ATOM 1914 C C . PHE A 1 261 ? 1.539 -6.973 9.375 1.00 98.50 261 PHE A C 1
ATOM 1916 O O . PHE A 1 261 ? 0.462 -7.551 9.261 1.00 98.50 261 PHE A O 1
ATOM 1923 N N . TYR A 1 262 ? 2.233 -6.591 8.302 1.00 98.44 262 TYR A N 1
ATOM 1924 C CA . TYR A 1 262 ? 1.697 -6.764 6.949 1.00 98.44 262 TYR A CA 1
ATOM 1925 C C . TYR A 1 262 ? 1.676 -8.226 6.494 1.00 98.44 262 TYR A C 1
ATOM 1927 O O . TYR A 1 262 ? 0.712 -8.663 5.859 1.00 98.44 262 TYR A O 1
ATOM 1935 N N . LEU A 1 263 ? 2.689 -9.017 6.862 1.00 98.50 263 LEU A N 1
ATOM 1936 C CA . LEU A 1 263 ? 2.681 -10.460 6.601 1.00 98.50 263 LEU A CA 1
ATOM 1937 C C . LEU A 1 263 ? 1.569 -11.177 7.379 1.00 98.50 263 LEU A C 1
ATOM 1939 O O . LEU A 1 263 ? 0.926 -12.081 6.840 1.00 98.50 263 LEU A O 1
ATOM 1943 N N . TRP A 1 264 ? 1.290 -10.743 8.606 1.00 98.31 264 TRP A N 1
ATOM 1944 C CA . TRP A 1 264 ? 0.177 -11.223 9.417 1.00 98.31 264 TRP A CA 1
ATOM 1945 C C . TRP A 1 264 ? -1.168 -10.928 8.752 1.00 98.31 264 TRP A C 1
ATOM 1947 O O . TRP A 1 264 ? -1.955 -11.855 8.565 1.00 98.31 264 TRP A O 1
ATOM 1957 N N . LEU A 1 265 ? -1.410 -9.686 8.310 1.00 98.06 265 LEU A N 1
ATOM 1958 C CA . LEU A 1 265 ? -2.647 -9.320 7.606 1.00 98.06 265 LEU A CA 1
ATOM 1959 C C . LEU A 1 265 ? -2.876 -10.188 6.361 1.00 98.06 265 LEU A C 1
ATOM 1961 O O . LEU A 1 265 ? -3.995 -10.657 6.128 1.00 98.06 265 LEU A O 1
ATOM 1965 N N . ARG A 1 266 ? -1.817 -10.460 5.590 1.00 96.12 266 ARG A N 1
ATOM 1966 C CA . ARG A 1 266 ? -1.879 -11.366 4.433 1.00 96.12 266 ARG A CA 1
ATOM 1967 C C . ARG A 1 266 ? -2.184 -12.806 4.849 1.00 96.12 266 ARG A C 1
ATOM 1969 O O . ARG A 1 266 ? -3.037 -13.450 4.243 1.00 96.12 266 ARG A O 1
ATOM 1976 N N . THR A 1 267 ? -1.534 -13.295 5.902 1.00 96.19 267 THR A N 1
ATOM 1977 C CA . THR A 1 267 ? -1.705 -14.666 6.414 1.00 96.19 267 THR A CA 1
ATOM 1978 C C . THR A 1 267 ? -3.103 -14.903 6.994 1.00 96.19 267 THR A C 1
ATOM 1980 O O . THR A 1 267 ? -3.645 -15.999 6.866 1.00 96.19 267 THR A O 1
ATOM 1983 N N . LEU A 1 268 ? -3.735 -13.875 7.572 1.00 94.44 268 LEU A N 1
ATOM 1984 C CA . LEU A 1 268 ? -5.126 -13.930 8.040 1.00 94.44 268 LEU A CA 1
ATOM 1985 C C . LEU A 1 268 ? -6.157 -14.107 6.909 1.00 94.44 268 LEU A C 1
ATOM 1987 O O . LEU A 1 268 ? -7.327 -14.407 7.178 1.00 94.44 268 LEU A O 1
ATOM 1991 N N . GLY A 1 269 ? -5.748 -13.917 5.651 1.00 94.50 269 GLY A N 1
ATOM 1992 C CA . GLY A 1 269 ? -6.656 -13.895 4.509 1.00 94.50 269 GLY A CA 1
ATOM 1993 C C . GLY A 1 269 ? -7.502 -12.624 4.475 1.00 94.50 269 GLY A C 1
ATOM 1994 O O . GLY A 1 269 ? -8.705 -12.700 4.219 1.00 94.50 269 GLY A O 1
ATOM 1995 N N . THR A 1 270 ? -6.891 -11.475 4.785 1.00 97.19 270 THR A N 1
ATOM 1996 C CA . THR A 1 270 ? -7.508 -10.155 4.585 1.00 97.19 270 THR A CA 1
ATOM 1997 C C . THR A 1 270 ? -7.816 -9.963 3.100 1.00 97.19 270 THR A C 1
ATOM 1999 O O . THR A 1 270 ? -6.932 -10.118 2.260 1.00 97.19 270 THR A O 1
ATOM 2002 N N . ASP A 1 271 ? -9.065 -9.629 2.769 1.00 98.19 271 ASP A N 1
ATOM 2003 C CA . ASP A 1 271 ? -9.503 -9.459 1.378 1.00 98.19 271 ASP A CA 1
ATOM 2004 C C . ASP A 1 271 ? -9.211 -8.057 0.836 1.00 98.19 271 ASP A C 1
ATOM 2006 O O . ASP A 1 271 ? -9.085 -7.890 -0.374 1.00 98.19 271 ASP A O 1
ATOM 2010 N N . ALA A 1 272 ? -9.150 -7.043 1.704 1.00 98.25 272 ALA A N 1
ATOM 2011 C CA . ALA A 1 272 ? -8.773 -5.686 1.326 1.00 98.25 272 ALA A CA 1
ATOM 2012 C C . ALA A 1 272 ? -8.186 -4.908 2.510 1.00 98.25 272 ALA A C 1
ATOM 2014 O O . ALA A 1 272 ? -8.637 -5.041 3.653 1.00 98.25 272 ALA A O 1
ATOM 2015 N N . LEU A 1 273 ? -7.223 -4.045 2.208 1.00 98.25 273 LEU A N 1
ATOM 2016 C CA . LEU A 1 273 ? -6.657 -3.075 3.134 1.00 98.25 273 LEU A CA 1
ATOM 2017 C C . LEU A 1 273 ? -7.339 -1.724 2.928 1.00 98.25 273 LEU A C 1
ATOM 2019 O O . LEU A 1 273 ? -7.363 -1.204 1.814 1.00 98.25 273 LEU A O 1
ATOM 2023 N N . VAL A 1 274 ? -7.864 -1.147 4.004 1.00 97.62 274 VAL A N 1
ATOM 2024 C CA . VAL A 1 274 ? -8.382 0.221 4.026 1.00 97.62 274 VAL A CA 1
ATOM 2025 C C . VAL A 1 274 ? -7.426 1.063 4.855 1.00 97.62 274 VAL A C 1
ATOM 2027 O O . VAL A 1 274 ? -7.453 1.013 6.082 1.00 97.62 274 VAL A O 1
ATOM 2030 N N . HIS A 1 275 ? -6.551 1.814 4.197 1.00 95.88 275 HIS A N 1
ATOM 2031 C CA . HIS A 1 275 ? -5.674 2.746 4.898 1.00 95.88 275 HIS A CA 1
ATOM 2032 C C . HIS A 1 275 ? -6.426 4.045 5.177 1.00 95.88 275 HIS A C 1
ATOM 2034 O O . HIS A 1 275 ? -7.020 4.609 4.266 1.00 95.88 275 HIS A O 1
ATOM 2040 N N . VAL A 1 276 ? -6.417 4.523 6.422 1.00 93.38 276 VAL A N 1
ATOM 2041 C CA . VAL A 1 276 ? -7.131 5.742 6.820 1.00 93.38 276 VAL A CA 1
ATOM 2042 C C . VAL A 1 276 ? -6.156 6.743 7.419 1.00 93.38 276 VAL A C 1
ATOM 2044 O O . VAL A 1 276 ? -5.484 6.467 8.414 1.00 93.38 276 VAL A O 1
ATOM 2047 N N . GLY A 1 277 ? -6.133 7.923 6.804 1.00 76.25 277 GLY A N 1
ATOM 2048 C CA . GLY A 1 277 ? -5.321 9.057 7.215 1.00 76.25 277 GLY A CA 1
ATOM 2049 C C . GLY A 1 277 ? -4.109 9.288 6.323 1.00 76.25 277 GLY A C 1
ATOM 2050 O O . GLY A 1 277 ? -3.313 8.378 6.077 1.00 76.25 277 GLY A O 1
ATOM 2051 N N . ALA A 1 278 ? -3.992 10.524 5.836 1.00 68.38 278 ALA A N 1
ATOM 2052 C CA . ALA A 1 278 ? -2.785 11.020 5.195 1.00 68.38 278 ALA A CA 1
ATOM 2053 C C . ALA A 1 278 ? -1.750 11.379 6.287 1.00 68.38 278 ALA A C 1
ATOM 2055 O O . ALA A 1 278 ? -2.080 12.181 7.167 1.00 68.38 278 ALA A O 1
ATOM 2056 N N . HIS A 1 279 ? -0.547 10.790 6.301 1.00 69.88 279 HIS A N 1
ATOM 2057 C CA . HIS A 1 279 ? -0.071 9.665 5.472 1.00 69.88 279 HIS A CA 1
ATOM 2058 C C . HIS A 1 279 ? 0.277 8.425 6.283 1.00 69.88 279 HIS A C 1
ATOM 2060 O O . HIS A 1 279 ? 0.788 8.503 7.399 1.00 69.88 279 HIS A O 1
ATOM 2066 N N . GLY A 1 280 ? 0.006 7.262 5.699 1.00 79.69 280 GLY A N 1
ATOM 2067 C CA . GLY A 1 280 ? 0.579 5.993 6.109 1.00 79.69 280 GLY A CA 1
ATOM 2068 C C . GLY A 1 280 ? 2.046 5.932 5.697 1.00 79.69 280 GLY A C 1
ATOM 2069 O O . GLY A 1 280 ? 2.577 6.816 5.032 1.00 79.69 280 GLY A O 1
ATOM 2070 N N . THR A 1 281 ? 2.742 4.886 6.128 1.00 89.25 281 THR A N 1
ATOM 2071 C CA . THR A 1 281 ? 4.187 4.740 5.872 1.00 89.25 281 THR A CA 1
ATOM 2072 C C . THR A 1 281 ? 4.543 3.624 4.886 1.00 89.25 281 THR A C 1
ATOM 2074 O O . THR A 1 281 ? 5.715 3.481 4.533 1.00 89.25 281 THR A O 1
ATOM 2077 N N . LEU A 1 282 ? 3.560 2.853 4.405 1.00 93.88 282 LEU A N 1
ATOM 2078 C CA . LEU A 1 282 ? 3.776 1.648 3.591 1.00 93.88 282 LEU A CA 1
ATOM 2079 C C . LEU A 1 282 ? 4.276 2.002 2.188 1.00 93.88 282 LEU A C 1
ATOM 2081 O O . LEU A 1 282 ? 5.260 1.454 1.698 1.00 93.88 282 LEU A O 1
ATOM 2085 N N . GLU A 1 283 ? 3.633 2.978 1.561 1.00 93.62 283 GLU A N 1
ATOM 2086 C CA . GLU A 1 283 ? 3.977 3.538 0.260 1.00 93.62 283 GLU A CA 1
ATOM 2087 C C . GLU A 1 283 ? 5.296 4.325 0.272 1.00 93.62 283 GLU A C 1
ATOM 2089 O O . GLU A 1 283 ? 5.836 4.654 -0.783 1.00 93.62 283 GLU A O 1
ATOM 2094 N N . TRP A 1 284 ? 5.862 4.591 1.450 1.00 91.31 284 TRP A N 1
ATOM 2095 C CA . TRP A 1 284 ? 7.128 5.308 1.634 1.00 91.31 284 TRP A CA 1
ATOM 2096 C C . TRP A 1 284 ? 8.306 4.393 1.967 1.00 91.31 284 TRP A C 1
ATOM 2098 O O . TRP A 1 284 ? 9.432 4.872 2.113 1.00 91.31 284 TRP A O 1
ATOM 2108 N N . LEU A 1 285 ? 8.086 3.079 2.063 1.00 93.50 285 LEU A N 1
ATOM 2109 C CA . LEU A 1 285 ? 9.168 2.130 2.314 1.00 93.50 285 LEU A CA 1
ATOM 2110 C C . LEU A 1 285 ? 10.198 2.102 1.167 1.00 93.50 285 LEU A C 1
ATOM 2112 O O . LEU A 1 285 ? 9.868 2.478 0.033 1.00 93.50 285 LEU A O 1
ATOM 2116 N N . PRO A 1 286 ? 11.440 1.652 1.426 1.00 93.69 286 PRO A N 1
ATOM 2117 C CA . PRO A 1 286 ? 12.493 1.633 0.413 1.00 93.69 286 PRO A CA 1
ATOM 2118 C C . PRO A 1 286 ? 12.133 0.795 -0.820 1.00 93.69 286 PRO A C 1
ATOM 2120 O O . PRO A 1 286 ? 11.447 -0.227 -0.740 1.00 93.69 286 PRO A O 1
ATOM 2123 N N . GLY A 1 287 ? 12.599 1.246 -1.982 1.00 94.38 287 GLY A N 1
ATOM 2124 C CA . GLY A 1 287 ? 12.370 0.602 -3.273 1.00 94.38 287 GLY A CA 1
ATOM 2125 C C . GLY A 1 287 ? 12.141 1.618 -4.388 1.00 94.38 287 GLY A C 1
ATOM 2126 O O . GLY A 1 287 ? 12.282 2.825 -4.194 1.00 94.38 287 GLY A O 1
ATOM 2127 N N . LYS A 1 288 ? 11.747 1.130 -5.565 1.00 95.94 288 LYS A N 1
ATOM 2128 C CA . LYS A 1 288 ? 11.520 1.974 -6.745 1.00 95.94 288 LYS A CA 1
ATOM 2129 C C . LYS A 1 288 ? 10.355 2.947 -6.535 1.00 95.94 288 LYS A C 1
ATOM 2131 O O . LYS A 1 288 ? 9.372 2.607 -5.871 1.00 95.94 288 LYS A O 1
ATOM 2136 N N . ALA A 1 289 ? 10.449 4.134 -7.135 1.00 94.25 289 ALA A N 1
ATOM 2137 C CA . ALA A 1 289 ? 9.401 5.160 -7.070 1.00 94.25 289 ALA A CA 1
ATOM 2138 C C . ALA A 1 289 ? 8.099 4.744 -7.788 1.00 94.25 289 ALA A C 1
ATOM 2140 O O . ALA A 1 289 ? 7.010 5.101 -7.353 1.00 94.25 289 ALA A O 1
ATOM 2141 N N . VAL A 1 290 ? 8.202 3.981 -8.879 1.00 96.00 290 VAL A N 1
ATOM 2142 C CA . VAL A 1 290 ? 7.076 3.372 -9.606 1.00 96.00 290 VAL A CA 1
ATOM 2143 C C . VAL A 1 290 ? 7.551 2.092 -10.297 1.00 96.00 290 VAL A C 1
ATOM 2145 O O . VAL A 1 290 ? 8.756 1.876 -10.411 1.00 96.00 290 VAL A O 1
ATOM 2148 N N . ALA A 1 291 ? 6.622 1.263 -10.789 1.00 96.62 291 ALA A N 1
ATOM 2149 C CA . ALA A 1 291 ? 6.924 0.001 -11.476 1.00 96.62 291 ALA A CA 1
ATOM 2150 C C . ALA A 1 291 ? 7.873 -0.877 -10.646 1.00 96.62 291 ALA A C 1
ATOM 2152 O O . ALA A 1 291 ? 9.012 -1.148 -11.032 1.00 96.62 291 ALA A O 1
ATOM 2153 N N . LEU A 1 292 ? 7.385 -1.238 -9.460 1.00 97.31 292 LEU A N 1
ATOM 2154 C CA . LEU A 1 292 ? 8.146 -1.910 -8.422 1.00 97.31 292 LEU A CA 1
ATOM 2155 C C . LEU A 1 292 ? 8.578 -3.319 -8.858 1.00 97.31 292 LEU A C 1
ATOM 2157 O O . LEU A 1 292 ? 7.901 -4.002 -9.632 1.00 97.31 292 LEU A O 1
ATOM 2161 N N . SER A 1 293 ? 9.724 -3.741 -8.333 1.00 96.69 293 SER A N 1
ATOM 2162 C CA . SER A 1 293 ? 10.187 -5.128 -8.368 1.00 96.69 293 SER A CA 1
ATOM 2163 C C . SER A 1 293 ? 9.780 -5.859 -7.086 1.00 96.69 293 SER A C 1
ATOM 2165 O O . SER A 1 293 ? 9.354 -5.239 -6.114 1.00 96.69 293 SER A O 1
ATOM 2167 N N . ASP A 1 294 ? 9.971 -7.173 -7.071 1.00 94.94 294 ASP A N 1
ATOM 2168 C CA . ASP A 1 294 ? 9.903 -8.020 -5.875 1.00 94.94 294 ASP A CA 1
ATOM 2169 C C . ASP A 1 294 ? 10.843 -7.550 -4.752 1.00 94.94 294 ASP A C 1
ATOM 2171 O O . ASP A 1 294 ? 10.499 -7.639 -3.579 1.00 94.94 294 ASP A O 1
ATOM 2175 N N . ALA A 1 295 ? 11.989 -6.965 -5.102 1.00 95.12 295 ALA A N 1
ATOM 2176 C CA . ALA A 1 295 ? 12.925 -6.353 -4.157 1.00 95.12 295 ALA A CA 1
ATOM 2177 C C . ALA A 1 295 ? 12.463 -4.995 -3.575 1.00 95.12 295 ALA A C 1
ATOM 2179 O O . ALA A 1 295 ? 13.253 -4.293 -2.951 1.00 95.12 295 ALA A O 1
ATOM 2180 N N . CYS A 1 296 ? 11.219 -4.563 -3.803 1.00 97.12 296 CYS A N 1
ATOM 2181 C CA . CYS A 1 296 ? 10.686 -3.332 -3.220 1.00 97.12 296 CYS A CA 1
ATOM 2182 C C . CYS A 1 296 ? 9.770 -3.648 -2.032 1.00 97.12 296 CYS A C 1
ATOM 2184 O O . CYS A 1 296 ? 8.802 -4.392 -2.171 1.00 97.12 296 CYS A O 1
ATOM 2186 N N . TRP A 1 297 ? 9.998 -3.006 -0.885 1.00 97.38 297 TRP A N 1
ATOM 2187 C CA . TRP A 1 297 ? 9.208 -3.244 0.328 1.00 97.38 297 TRP A CA 1
ATOM 2188 C C . TRP A 1 297 ? 7.695 -3.036 0.172 1.00 97.38 297 TRP A C 1
ATOM 2190 O O . TRP A 1 297 ? 6.948 -3.899 0.638 1.00 97.38 297 TRP A O 1
ATOM 2200 N N . PRO A 1 298 ? 7.203 -1.964 -0.489 1.00 96.88 298 PRO A N 1
ATOM 2201 C CA . PRO A 1 298 ? 5.762 -1.796 -0.666 1.00 96.88 298 PRO A CA 1
ATOM 2202 C C . PRO A 1 298 ? 5.132 -2.954 -1.457 1.00 96.88 298 PRO A C 1
ATOM 2204 O O . PRO A 1 298 ? 4.045 -3.409 -1.112 1.00 96.88 298 PRO A O 1
ATOM 2207 N N . GLU A 1 299 ? 5.835 -3.477 -2.468 1.00 96.44 299 GLU A N 1
ATOM 2208 C CA . GLU A 1 299 ? 5.394 -4.628 -3.268 1.00 96.44 299 GLU A CA 1
ATOM 2209 C C . GLU A 1 299 ? 5.377 -5.908 -2.421 1.00 96.44 299 GLU A C 1
ATOM 2211 O O . GLU A 1 299 ? 4.372 -6.615 -2.393 1.00 96.44 299 GLU A O 1
ATOM 2216 N N . ALA A 1 300 ? 6.460 -6.183 -1.691 1.00 97.00 300 ALA A N 1
ATOM 2217 C CA . ALA A 1 300 ? 6.608 -7.395 -0.888 1.00 97.00 300 ALA A CA 1
ATOM 2218 C C . ALA A 1 300 ? 5.573 -7.498 0.251 1.00 97.00 300 ALA A C 1
ATOM 2220 O O . ALA A 1 300 ? 5.076 -8.587 0.556 1.00 97.00 300 ALA A O 1
ATOM 2221 N N . LEU A 1 301 ? 5.229 -6.365 0.873 1.00 97.38 301 LEU A N 1
ATOM 2222 C CA . LEU A 1 301 ? 4.290 -6.317 1.997 1.00 97.38 301 LEU A CA 1
ATOM 2223 C C . LEU A 1 301 ? 2.823 -6.198 1.561 1.00 97.38 301 LEU A C 1
ATOM 2225 O O . LEU A 1 301 ? 1.958 -6.760 2.229 1.00 97.38 301 LEU A O 1
ATOM 2229 N N . THR A 1 302 ? 2.533 -5.520 0.445 1.00 96.00 302 THR A N 1
ATOM 2230 C CA . THR A 1 302 ? 1.157 -5.395 -0.079 1.00 96.00 302 THR A CA 1
ATOM 2231 C C . THR A 1 302 ? 0.748 -6.639 -0.870 1.00 96.00 302 THR A C 1
ATOM 2233 O O . THR A 1 302 ? -0.348 -7.175 -0.692 1.00 96.00 302 THR A O 1
ATOM 2236 N N . GLY A 1 303 ? 1.637 -7.131 -1.738 1.00 94.88 303 GLY A N 1
ATOM 2237 C CA . GLY A 1 303 ? 1.373 -8.247 -2.639 1.00 94.88 303 GLY A CA 1
ATOM 2238 C C . GLY A 1 303 ? 0.129 -8.029 -3.508 1.00 94.88 303 GLY A C 1
ATOM 2239 O O . GLY A 1 303 ? -0.028 -7.002 -4.170 1.00 94.88 303 GLY A O 1
ATOM 2240 N N . ALA A 1 304 ? -0.759 -9.022 -3.497 1.00 95.94 304 ALA A N 1
ATOM 2241 C CA . ALA A 1 304 ? -1.994 -9.047 -4.278 1.00 95.94 304 ALA A CA 1
ATOM 2242 C C . ALA A 1 304 ? -3.171 -8.300 -3.627 1.00 95.94 304 ALA A C 1
ATOM 2244 O O . ALA A 1 304 ? -4.235 -8.197 -4.236 1.00 95.94 304 ALA A O 1
ATOM 2245 N N . MET A 1 305 ? -3.017 -7.840 -2.381 1.00 96.94 305 MET A N 1
ATOM 2246 C CA . MET A 1 305 ? -4.123 -7.312 -1.589 1.00 96.94 305 MET A CA 1
ATOM 2247 C C . MET A 1 305 ? -4.645 -5.997 -2.196 1.00 96.94 305 MET A C 1
ATOM 2249 O O . MET A 1 305 ? -3.868 -5.052 -2.347 1.00 96.94 305 MET A O 1
ATOM 2253 N N . PRO A 1 306 ? -5.946 -5.898 -2.525 1.00 98.31 306 PRO A N 1
ATOM 2254 C CA . PRO A 1 306 ? -6.583 -4.633 -2.869 1.00 98.31 306 PRO A CA 1
ATOM 2255 C C . PRO A 1 306 ? -6.383 -3.589 -1.769 1.00 98.31 306 PRO A C 1
ATOM 2257 O O . PRO A 1 306 ? -6.610 -3.875 -0.592 1.00 98.31 306 PRO A O 1
ATOM 2260 N N . VAL A 1 307 ? -6.006 -2.370 -2.158 1.00 98.12 307 VAL A N 1
ATOM 2261 C CA . VAL A 1 307 ? -5.841 -1.243 -1.235 1.00 98.12 307 VAL A CA 1
ATOM 2262 C C . VAL A 1 307 ? -6.842 -0.147 -1.583 1.00 98.12 307 VAL A C 1
ATOM 2264 O O . VAL A 1 307 ? -6.882 0.340 -2.713 1.00 98.12 307 VAL A O 1
ATOM 2267 N N . VAL A 1 308 ? -7.638 0.259 -0.600 1.00 97.94 308 VAL A N 1
ATOM 2268 C CA . VAL A 1 308 ? -8.534 1.418 -0.656 1.00 97.94 308 VAL A CA 1
ATOM 2269 C C . VAL A 1 308 ? -8.017 2.458 0.328 1.00 97.94 308 VAL A C 1
ATOM 2271 O O . VAL A 1 308 ? -7.626 2.119 1.442 1.00 97.94 308 VAL A O 1
ATOM 2274 N N . TYR A 1 309 ? -7.988 3.723 -0.080 1.00 96.75 309 TYR A N 1
ATOM 2275 C CA . TYR A 1 309 ? -7.361 4.771 0.715 1.00 96.75 309 TYR A CA 1
ATOM 2276 C C . TYR A 1 309 ? -8.169 6.078 0.641 1.00 96.75 309 TYR A C 1
ATOM 2278 O O . TYR A 1 309 ? -8.034 6.824 -0.331 1.00 96.75 309 TYR A O 1
ATOM 2286 N N . PRO A 1 310 ? -9.027 6.388 1.634 1.00 95.06 310 PRO A N 1
ATOM 2287 C CA . PRO A 1 310 ? -9.589 7.725 1.778 1.00 95.06 310 PRO A CA 1
ATOM 2288 C C . PRO A 1 310 ? -8.472 8.764 1.934 1.00 95.06 310 PRO A C 1
ATOM 2290 O O . PRO A 1 310 ? -7.644 8.651 2.837 1.00 95.06 310 PRO A O 1
ATOM 2293 N N . PHE A 1 311 ? -8.437 9.753 1.043 1.00 92.06 311 PHE A N 1
ATOM 2294 C CA . PHE A 1 311 ? -7.332 10.707 0.928 1.00 92.06 311 PHE A CA 1
ATOM 2295 C C . PHE A 1 311 ? -7.852 12.136 0.760 1.00 92.06 311 PHE A C 1
ATOM 2297 O O . PHE A 1 311 ? -8.869 12.355 0.099 1.00 92.06 311 PHE A O 1
ATOM 2304 N N . ILE A 1 312 ? -7.163 13.121 1.333 1.00 90.94 312 ILE A N 1
ATOM 2305 C CA . ILE A 1 312 ? -7.590 14.520 1.261 1.00 90.94 312 ILE A CA 1
ATOM 2306 C C . ILE A 1 312 ? -7.389 15.079 -0.157 1.00 90.94 312 ILE A C 1
ATOM 2308 O O . ILE A 1 312 ? -6.329 14.932 -0.764 1.00 90.94 312 ILE A O 1
ATOM 2312 N N . VAL A 1 313 ? -8.414 15.729 -0.717 1.00 91.38 313 VAL A N 1
ATOM 2313 C CA . VAL A 1 313 ? -8.404 16.157 -2.135 1.00 91.38 313 VAL A CA 1
ATOM 2314 C C . VAL A 1 313 ? -7.357 17.220 -2.480 1.00 91.38 313 VAL A C 1
ATOM 2316 O O . VAL A 1 313 ? -7.013 17.374 -3.650 1.00 91.38 313 VAL A O 1
ATOM 2319 N N . ASN A 1 314 ? -6.866 17.976 -1.497 1.00 88.38 314 ASN A N 1
ATOM 2320 C CA . ASN A 1 314 ? -5.864 19.023 -1.705 1.00 88.38 314 ASN A CA 1
ATOM 2321 C C . ASN A 1 314 ? -4.417 18.522 -1.559 1.00 88.38 314 ASN A C 1
ATOM 2323 O O . ASN A 1 314 ? -3.505 19.336 -1.686 1.00 88.38 314 ASN A O 1
ATOM 2327 N N . ASP A 1 315 ? -4.209 17.215 -1.362 1.00 88.06 315 ASP A N 1
ATOM 2328 C CA . ASP A 1 315 ? -2.884 16.591 -1.335 1.00 88.06 315 ASP A CA 1
ATOM 2329 C C . ASP A 1 315 ? -2.710 15.509 -2.423 1.00 88.06 315 ASP A C 1
ATOM 2331 O O . ASP A 1 315 ? -2.584 14.309 -2.156 1.00 88.06 315 ASP A O 1
ATOM 2335 N N . PRO A 1 316 ? -2.729 15.907 -3.709 1.00 88.00 316 PRO A N 1
ATOM 2336 C CA . PRO A 1 316 ? -2.606 14.963 -4.815 1.00 88.00 316 PRO A CA 1
ATOM 2337 C C . PRO A 1 316 ? -1.196 14.365 -4.948 1.00 88.00 316 PRO A C 1
ATOM 2339 O O . PRO A 1 316 ? -1.034 13.333 -5.602 1.00 88.00 316 PRO A O 1
ATOM 2342 N N . GLY A 1 317 ? -0.175 15.015 -4.378 1.00 87.38 317 GLY A N 1
ATOM 2343 C CA . GLY A 1 317 ? 1.217 14.574 -4.465 1.00 87.38 317 GLY A CA 1
ATOM 2344 C C . GLY A 1 317 ? 1.442 13.277 -3.697 1.00 87.38 317 GLY A C 1
ATOM 2345 O O . GLY A 1 317 ? 1.955 12.307 -4.259 1.00 87.38 317 GLY A O 1
ATOM 2346 N N . GLU A 1 318 ? 0.993 13.234 -2.444 1.00 87.88 318 GLU A N 1
ATOM 2347 C CA . GLU A 1 318 ? 1.088 12.036 -1.610 1.00 87.88 318 GLU A CA 1
ATOM 2348 C C . GLU A 1 318 ? 0.109 10.945 -2.067 1.00 87.88 318 GLU A C 1
ATOM 2350 O O . GLU A 1 318 ? 0.481 9.772 -2.152 1.00 87.88 318 GLU A O 1
ATOM 2355 N N . ALA A 1 319 ? -1.097 11.320 -2.510 1.00 91.69 319 ALA A N 1
ATOM 2356 C CA . ALA A 1 319 ? -2.041 10.373 -3.105 1.00 91.69 319 ALA A CA 1
ATOM 2357 C C . ALA A 1 319 ? -1.434 9.631 -4.313 1.00 91.69 319 ALA A C 1
ATOM 2359 O O . ALA A 1 319 ? -1.627 8.423 -4.479 1.00 91.69 319 ALA A O 1
ATOM 2360 N N . ALA A 1 320 ? -0.654 10.325 -5.153 1.00 93.75 320 ALA A N 1
ATOM 2361 C CA . ALA A 1 320 ? 0.038 9.702 -6.278 1.00 93.75 320 ALA A CA 1
ATOM 2362 C C . ALA A 1 320 ? 1.070 8.654 -5.825 1.00 93.75 320 ALA A C 1
ATOM 2364 O O . ALA A 1 320 ? 1.218 7.626 -6.487 1.00 93.75 320 ALA A O 1
ATOM 2365 N N . GLN A 1 321 ? 1.748 8.866 -4.694 1.00 93.50 321 GLN A N 1
ATOM 2366 C CA . GLN A 1 321 ? 2.674 7.885 -4.123 1.00 93.50 321 GLN A CA 1
ATOM 2367 C C . GLN A 1 321 ? 1.939 6.590 -3.748 1.00 93.50 321 GLN A C 1
ATOM 2369 O O . GLN A 1 321 ? 2.356 5.503 -4.158 1.00 93.50 321 GLN A O 1
ATOM 2374 N N . ALA A 1 322 ? 0.800 6.698 -3.056 1.00 94.81 322 ALA A N 1
ATOM 2375 C CA . ALA A 1 322 ? -0.025 5.547 -2.694 1.00 94.81 322 ALA A CA 1
ATOM 2376 C C . ALA A 1 322 ? -0.545 4.796 -3.937 1.00 94.81 322 ALA A C 1
ATOM 2378 O O . ALA A 1 322 ? -0.418 3.572 -4.040 1.00 94.81 322 ALA A O 1
ATOM 2379 N N . LYS A 1 323 ? -1.051 5.520 -4.944 1.00 96.44 323 LYS A N 1
ATOM 2380 C CA . LYS A 1 323 ? -1.511 4.922 -6.213 1.00 96.44 323 LYS A CA 1
ATOM 2381 C C . LYS A 1 323 ? -0.401 4.139 -6.919 1.00 96.44 323 LYS A C 1
ATOM 2383 O O . LYS A 1 323 ? -0.633 3.035 -7.405 1.00 96.44 323 LYS A O 1
ATOM 2388 N N . ARG A 1 324 ? 0.811 4.697 -6.972 1.00 96.75 324 ARG A N 1
ATOM 2389 C CA . ARG A 1 324 ? 1.926 4.162 -7.774 1.00 96.75 324 ARG A CA 1
ATOM 2390 C C . ARG A 1 324 ? 2.722 3.065 -7.084 1.00 96.75 324 ARG A C 1
ATOM 2392 O O . ARG A 1 324 ? 3.315 2.245 -7.786 1.00 96.75 324 ARG A O 1
ATOM 2399 N N . ARG A 1 325 ? 2.765 3.058 -5.746 1.00 96.69 325 ARG A N 1
ATOM 2400 C CA . ARG A 1 325 ? 3.620 2.142 -4.972 1.00 96.69 325 ARG A CA 1
ATOM 2401 C C . ARG A 1 325 ? 2.878 1.027 -4.255 1.00 96.69 325 ARG A C 1
ATOM 2403 O O . ARG A 1 325 ? 3.467 -0.030 -4.068 1.00 96.69 325 ARG A O 1
ATOM 2410 N N . ILE A 1 326 ? 1.606 1.229 -3.916 1.00 96.50 326 ILE A N 1
ATOM 2411 C CA . ILE A 1 326 ? 0.767 0.200 -3.276 1.00 96.50 326 ILE A CA 1
ATOM 2412 C C . ILE A 1 326 ? -0.537 -0.065 -4.042 1.00 96.50 326 ILE A C 1
ATOM 2414 O O . ILE A 1 326 ? -1.396 -0.798 -3.566 1.00 96.50 326 ILE A O 1
ATOM 2418 N N . GLY A 1 327 ? -0.701 0.514 -5.239 1.00 95.75 327 GLY A N 1
ATOM 2419 C CA . GLY A 1 327 ? -1.861 0.255 -6.097 1.00 95.75 327 GLY A CA 1
ATOM 2420 C C . GLY A 1 327 ? -3.188 0.742 -5.509 1.00 95.75 327 GLY A C 1
ATOM 2421 O O . GLY A 1 327 ? -4.229 0.159 -5.808 1.00 95.75 327 GLY A O 1
ATOM 2422 N N . ALA A 1 328 ? -3.154 1.770 -4.654 1.00 96.69 328 ALA A N 1
ATOM 2423 C CA . ALA A 1 328 ? -4.330 2.229 -3.926 1.00 96.69 328 ALA A CA 1
ATOM 2424 C C . ALA A 1 328 ? -5.408 2.838 -4.839 1.00 96.69 328 ALA A C 1
ATOM 2426 O O . ALA A 1 328 ? -5.119 3.679 -5.693 1.00 96.69 328 ALA A O 1
ATOM 2427 N N . VAL A 1 329 ? -6.673 2.490 -4.583 1.00 97.31 329 VAL A N 1
ATOM 2428 C CA . VAL A 1 329 ? -7.834 3.293 -4.991 1.00 97.31 329 VAL A CA 1
ATOM 2429 C C . VAL A 1 329 ? -7.979 4.438 -3.994 1.00 97.31 329 VAL A C 1
ATOM 2431 O O . VAL A 1 329 ? -8.423 4.233 -2.864 1.00 97.31 329 VAL A O 1
ATOM 2434 N N . THR A 1 330 ? -7.612 5.649 -4.407 1.00 95.12 330 THR A N 1
ATOM 2435 C CA . THR A 1 330 ? -7.730 6.844 -3.564 1.00 95.12 330 THR A CA 1
ATOM 2436 C C . THR A 1 330 ? -9.129 7.450 -3.665 1.00 95.12 330 THR A C 1
ATOM 2438 O O . THR A 1 330 ? -9.506 7.933 -4.736 1.00 95.12 330 THR A O 1
ATOM 2441 N N . ILE A 1 331 ? -9.884 7.451 -2.565 1.00 94.88 331 ILE A N 1
ATOM 2442 C CA . ILE A 1 331 ? -11.230 8.042 -2.486 1.00 94.88 331 ILE A CA 1
ATOM 2443 C C . ILE A 1 331 ? -11.109 9.427 -1.846 1.00 94.88 331 ILE A C 1
ATOM 2445 O O . ILE A 1 331 ? -10.745 9.545 -0.680 1.00 94.88 331 ILE A O 1
ATOM 2449 N N . GLY A 1 332 ? -11.382 10.482 -2.613 1.00 93.19 332 GLY A N 1
ATOM 2450 C CA . GLY A 1 332 ? -11.208 11.860 -2.150 1.00 93.19 332 GLY A CA 1
ATOM 2451 C C . GLY A 1 332 ? -12.183 12.248 -1.033 1.00 93.19 332 GLY A C 1
ATOM 2452 O O . GLY A 1 332 ? -13.391 12.111 -1.215 1.00 93.19 332 GLY A O 1
ATOM 2453 N N . HIS A 1 333 ? -11.682 12.800 0.074 1.00 93.06 333 HIS A N 1
ATOM 2454 C CA . HIS A 1 333 ? -12.492 13.489 1.083 1.00 93.06 333 HIS A CA 1
ATOM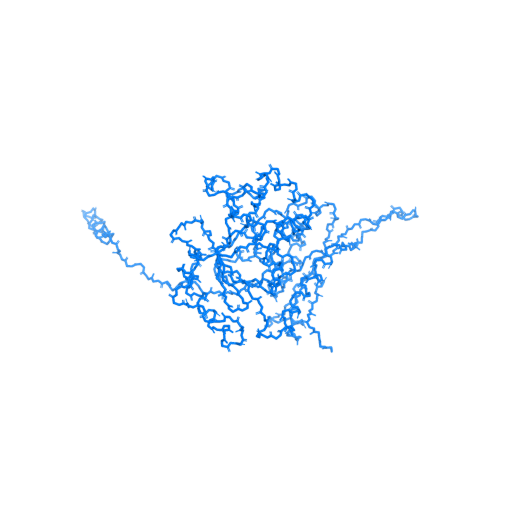 2455 C C . HIS A 1 333 ? -12.203 14.995 1.105 1.00 93.06 333 HIS A C 1
ATOM 2457 O O . HIS A 1 333 ? -11.107 15.454 0.772 1.00 93.06 333 HIS A O 1
ATOM 2463 N N . VAL A 1 334 ? -13.210 15.777 1.496 1.00 92.56 334 VAL A N 1
ATOM 2464 C CA . VAL A 1 334 ? -13.107 17.240 1.561 1.00 92.56 334 VAL A CA 1
ATOM 2465 C C . VAL A 1 334 ? -12.142 17.684 2.671 1.00 92.56 334 VAL A C 1
ATOM 2467 O O . VAL A 1 334 ? -12.025 16.987 3.683 1.00 92.56 334 VAL A O 1
ATOM 2470 N N . PRO A 1 335 ? -11.455 18.833 2.517 1.00 89.56 335 PRO A N 1
ATOM 2471 C CA . PRO A 1 335 ? -10.714 19.446 3.612 1.00 89.56 335 PRO A CA 1
ATOM 2472 C C . PRO A 1 335 ? -11.666 19.923 4.721 1.00 89.56 335 PRO A C 1
ATOM 2474 O O . PRO A 1 335 ? -12.860 20.114 4.460 1.00 89.56 335 PRO A O 1
ATOM 2477 N N . PRO A 1 336 ? -11.155 20.183 5.937 1.00 89.06 336 PRO A N 1
ATOM 2478 C CA . PRO A 1 336 ? -11.952 20.757 7.012 1.00 89.06 336 PRO A CA 1
ATOM 2479 C C . PRO A 1 336 ? -12.631 22.062 6.584 1.00 89.06 336 PRO A C 1
ATOM 2481 O O . PRO A 1 336 ? -12.046 22.834 5.813 1.00 89.06 336 PRO A O 1
ATOM 2484 N N . PRO A 1 337 ? -13.836 22.353 7.104 1.00 88.38 337 PRO A N 1
ATOM 2485 C CA . PRO A 1 337 ? -14.490 23.624 6.849 1.00 88.38 337 PRO A CA 1
ATOM 2486 C C . PRO A 1 337 ? -13.596 24.768 7.332 1.00 88.38 337 PRO A C 1
ATOM 2488 O O . PRO A 1 337 ? -13.183 24.817 8.491 1.00 88.38 337 PRO A O 1
ATOM 2491 N N . LEU A 1 338 ? -13.289 25.693 6.424 1.00 87.12 338 LEU A N 1
ATOM 2492 C CA . LEU A 1 338 ? -12.494 26.869 6.746 1.00 87.12 338 LEU A CA 1
ATOM 2493 C C . LEU A 1 338 ? -13.354 27.854 7.536 1.00 87.12 338 LEU A C 1
ATOM 2495 O O . LEU A 1 338 ? -14.436 28.243 7.096 1.00 87.12 338 LEU A O 1
ATOM 2499 N N . VAL A 1 339 ? -12.843 28.295 8.678 1.00 86.12 339 VAL A N 1
ATOM 2500 C CA . VAL A 1 339 ? -13.407 29.411 9.438 1.00 86.12 339 VAL A CA 1
ATOM 2501 C C . VAL A 1 339 ? -12.498 30.621 9.282 1.00 86.12 339 VAL A C 1
ATOM 2503 O O . VAL A 1 339 ? -11.283 30.481 9.124 1.00 86.12 339 VAL A O 1
ATOM 2506 N N . ARG A 1 340 ? -13.073 31.827 9.304 1.00 83.94 340 ARG A N 1
ATOM 2507 C CA . ARG A 1 340 ? -12.247 33.030 9.423 1.00 83.94 340 ARG A CA 1
ATOM 2508 C C . ARG A 1 340 ? -11.578 32.989 10.791 1.00 83.94 340 ARG A C 1
ATOM 2510 O O . ARG A 1 340 ? -12.249 32.748 11.789 1.00 83.94 340 ARG A O 1
ATOM 2517 N N . ALA A 1 341 ? -10.267 33.193 10.820 1.00 81.12 341 ALA A N 1
ATOM 2518 C CA . ALA A 1 341 ? -9.576 33.397 12.077 1.00 81.12 341 ALA A CA 1
ATOM 2519 C C . ALA A 1 341 ? -10.070 34.724 12.661 1.00 81.12 341 ALA A C 1
ATOM 2521 O O . ALA A 1 341 ? -9.815 35.784 12.089 1.00 81.12 341 ALA A O 1
ATOM 2522 N N . ASP A 1 342 ? -10.810 34.662 13.763 1.00 71.81 342 ASP A N 1
ATOM 2523 C CA . ASP A 1 342 ? -11.093 35.854 14.552 1.00 71.81 342 ASP A CA 1
ATOM 2524 C C . ASP A 1 342 ? -9.778 36.365 15.159 1.00 71.81 342 ASP A C 1
ATOM 2526 O O . ASP A 1 342 ? -8.860 35.581 15.419 1.00 71.81 342 ASP A O 1
ATOM 2530 N N . GLY A 1 343 ? -9.668 37.679 15.378 1.00 63.00 343 GLY A N 1
ATOM 2531 C CA . GLY A 1 343 ? -8.488 38.323 15.966 1.00 63.00 343 GLY A CA 1
ATOM 2532 C C . GLY A 1 343 ? -8.241 37.882 17.414 1.00 63.00 343 GLY A C 1
ATOM 2533 O O . GLY A 1 343 ? -8.544 38.607 18.359 1.00 63.00 343 GLY A O 1
ATOM 2534 N N . GLY A 1 344 ? -7.722 36.672 17.608 1.00 63.03 344 GLY A N 1
ATOM 2535 C CA . GLY A 1 344 ? -7.449 36.072 18.909 1.00 63.03 344 GLY A CA 1
ATOM 2536 C C . GLY A 1 344 ? -6.128 36.542 19.524 1.00 63.03 344 GLY A C 1
ATOM 2537 O O . GLY A 1 344 ? -5.131 36.736 18.837 1.00 63.03 344 GLY A O 1
ATOM 2538 N N . THR A 1 345 ? -6.135 36.703 20.853 1.00 57.75 345 THR A N 1
ATOM 2539 C CA . THR A 1 345 ? -4.998 37.050 21.736 1.00 57.75 345 THR A CA 1
ATOM 2540 C C . THR A 1 345 ? -4.312 38.395 21.470 1.00 57.75 345 THR A C 1
ATOM 2542 O O . THR A 1 345 ? -3.110 38.466 21.246 1.00 57.75 345 THR A O 1
ATOM 2545 N N . GLY A 1 346 ? -5.060 39.501 21.535 1.00 57.84 346 GLY A N 1
ATOM 2546 C CA . GLY A 1 346 ? -4.467 40.844 21.631 1.00 57.84 346 GLY A CA 1
ATOM 2547 C C . GLY A 1 346 ? -3.840 41.391 20.344 1.00 57.84 346 GLY A C 1
ATOM 2548 O O . GLY A 1 346 ? -3.417 42.544 20.342 1.00 57.84 346 GLY A O 1
ATOM 2549 N N . LEU A 1 347 ? -3.849 40.627 19.246 1.00 64.94 347 LEU A N 1
ATOM 2550 C CA . LEU A 1 347 ? -3.421 41.108 17.930 1.00 64.94 347 LEU A CA 1
ATOM 2551 C C . LEU A 1 347 ? -4.304 42.253 17.431 1.00 64.94 347 LEU A C 1
ATOM 2553 O O . LEU A 1 347 ? -3.764 43.223 16.930 1.00 64.94 347 LEU A O 1
ATOM 2557 N N . GLY A 1 348 ? -5.616 42.228 17.695 1.00 68.31 348 GLY A N 1
ATOM 2558 C CA . GLY A 1 348 ? -6.490 43.368 17.383 1.00 68.31 348 GLY A CA 1
ATOM 2559 C C . GLY A 1 348 ? -6.154 44.635 18.185 1.00 68.31 348 GLY A C 1
ATOM 2560 O O . GLY A 1 348 ? -6.335 45.743 17.698 1.00 68.31 348 GLY A O 1
ATOM 2561 N N . ARG A 1 349 ? -5.606 44.499 19.406 1.00 72.44 349 ARG A N 1
ATOM 2562 C CA . ARG A 1 349 ? -5.089 45.649 20.172 1.00 72.44 349 ARG A CA 1
ATOM 2563 C C . ARG A 1 349 ? -3.758 46.138 19.604 1.00 72.44 349 ARG A C 1
ATOM 2565 O O . ARG A 1 349 ? -3.522 47.337 19.604 1.00 72.44 349 ARG A O 1
ATOM 2572 N N . LEU A 1 350 ? -2.896 45.229 19.150 1.00 76.31 350 LEU A N 1
ATOM 2573 C CA . LEU A 1 350 ? -1.647 45.583 18.477 1.00 76.31 350 LEU A CA 1
ATOM 2574 C C . LEU A 1 350 ? -1.922 46.298 17.146 1.00 76.31 350 LEU A C 1
ATOM 2576 O O . LEU A 1 350 ? -1.289 47.304 16.865 1.00 76.31 350 LEU A O 1
ATOM 2580 N N . GLU A 1 351 ? -2.896 45.813 16.380 1.00 73.19 351 GLU A N 1
ATOM 2581 C CA . GLU A 1 351 ? -3.394 46.422 15.146 1.00 73.19 351 GLU A CA 1
ATOM 2582 C C . GLU A 1 351 ? -3.967 47.816 15.426 1.00 73.19 351 GLU A C 1
ATOM 2584 O O . GLU A 1 351 ? -3.514 48.785 14.831 1.00 73.19 351 GLU A O 1
ATOM 2589 N N . ALA A 1 352 ? -4.822 47.958 16.446 1.00 77.06 352 ALA A N 1
ATOM 2590 C CA . ALA A 1 352 ? -5.329 49.266 16.862 1.00 77.06 352 ALA A CA 1
ATOM 2591 C C . ALA A 1 352 ? -4.218 50.240 17.312 1.00 77.06 352 ALA A C 1
ATOM 2593 O O . ALA A 1 352 ? -4.284 51.424 17.001 1.00 77.06 352 ALA A O 1
ATOM 2594 N N . LEU A 1 353 ? -3.189 49.761 18.026 1.00 82.94 353 LEU A N 1
ATOM 2595 C CA . LEU A 1 353 ? -2.034 50.578 18.427 1.00 82.94 353 LEU A CA 1
ATOM 2596 C C . LEU A 1 353 ? -1.138 50.956 17.235 1.00 82.94 353 LEU A C 1
ATOM 2598 O O . LEU A 1 353 ? -0.565 52.044 17.228 1.00 82.94 353 LEU A O 1
ATOM 2602 N N . LEU A 1 354 ? -1.001 50.077 16.237 1.00 78.06 354 LEU A N 1
ATOM 2603 C CA . LEU A 1 354 ? -0.288 50.360 14.987 1.00 78.06 354 LEU A CA 1
ATOM 2604 C C . LEU A 1 354 ? -1.032 51.410 14.156 1.00 78.06 354 LEU A C 1
ATOM 2606 O O . LEU A 1 354 ? -0.403 52.345 13.662 1.00 78.06 354 LEU A O 1
ATOM 2610 N N . ASP A 1 355 ? -2.356 51.298 14.066 1.00 75.50 355 ASP A N 1
ATOM 2611 C CA . ASP A 1 355 ? -3.210 52.292 13.417 1.00 75.50 355 ASP A CA 1
ATOM 2612 C C . ASP A 1 355 ? -3.132 53.647 14.139 1.00 75.50 355 ASP A C 1
ATOM 2614 O O . ASP A 1 355 ? -3.030 54.696 13.501 1.00 75.50 355 ASP A O 1
ATOM 2618 N N . GLU A 1 356 ? -3.136 53.650 15.475 1.00 81.38 356 GLU A N 1
ATOM 2619 C CA . GLU A 1 356 ? -2.991 54.864 16.287 1.00 81.38 356 GLU A CA 1
ATOM 2620 C C . GLU A 1 356 ? -1.615 55.523 16.093 1.00 81.38 356 GLU A C 1
ATOM 2622 O O . GLU A 1 356 ? -1.545 56.732 15.868 1.00 81.38 356 GLU A O 1
ATOM 2627 N N . PHE A 1 357 ? -0.529 54.741 16.091 1.00 78.06 357 PHE A N 1
ATOM 2628 C CA . PHE A 1 357 ? 0.818 55.235 15.789 1.00 78.06 357 PHE A CA 1
ATOM 2629 C C . PHE A 1 357 ? 0.908 55.822 14.374 1.00 78.06 357 PHE A C 1
ATOM 2631 O O . PHE A 1 357 ? 1.398 56.937 14.210 1.00 78.06 357 PHE A O 1
ATOM 2638 N N . SER A 1 358 ? 0.396 55.116 13.359 1.00 65.81 358 SER A N 1
ATOM 2639 C CA . SER A 1 358 ? 0.433 55.588 11.969 1.00 65.81 358 SER A CA 1
ATOM 2640 C C . SER A 1 358 ? -0.354 56.885 11.768 1.00 65.81 358 SER A C 1
ATOM 2642 O O . SER A 1 358 ? 0.038 57.710 10.946 1.00 65.81 358 SER A O 1
ATOM 2644 N N . ASN A 1 359 ? -1.456 57.076 12.498 1.00 69.25 359 ASN A N 1
ATOM 2645 C CA . ASN A 1 359 ? -2.224 58.321 12.462 1.00 69.25 359 ASN A CA 1
ATOM 2646 C C . ASN A 1 359 ? -1.526 59.466 13.215 1.00 69.25 359 ASN A C 1
ATOM 2648 O O . ASN A 1 359 ? -1.656 60.618 12.810 1.00 69.25 359 ASN A O 1
ATOM 2652 N N . ALA A 1 360 ? -0.793 59.169 14.294 1.00 70.69 360 ALA A N 1
ATOM 2653 C CA . ALA A 1 360 ? -0.048 60.162 15.069 1.00 70.69 360 ALA A CA 1
ATOM 2654 C C . ALA A 1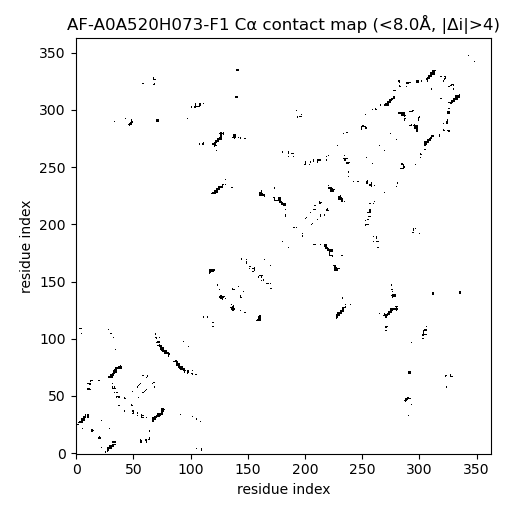 360 ? 1.248 60.631 14.378 1.00 70.69 360 ALA A C 1
ATOM 2656 O O . ALA A 1 360 ? 1.607 61.793 14.525 1.00 70.69 360 ALA A O 1
ATOM 2657 N N . ASP A 1 361 ? 1.925 59.757 13.626 1.00 64.56 361 ASP A N 1
ATOM 2658 C CA . ASP A 1 361 ? 3.136 60.073 12.840 1.00 64.56 361 ASP A CA 1
ATOM 2659 C C . ASP A 1 361 ? 2.816 60.833 11.533 1.00 64.56 361 ASP A C 1
ATOM 2661 O O . ASP A 1 361 ? 3.680 61.465 10.930 1.00 64.56 361 ASP A O 1
ATOM 2665 N N . GLY A 1 362 ? 1.555 60.782 11.085 1.00 55.06 362 GLY A N 1
ATOM 2666 C CA . GLY A 1 362 ? 1.047 61.513 9.918 1.00 55.06 362 GLY A CA 1
ATOM 2667 C C . GLY A 1 362 ? 0.600 62.962 10.184 1.00 55.06 362 GLY A C 1
ATOM 2668 O O . GLY A 1 362 ? 0.097 63.604 9.258 1.00 55.06 362 GLY A O 1
ATOM 2669 N N . LEU A 1 363 ? 0.747 63.457 11.420 1.00 45.66 363 LEU A N 1
ATOM 2670 C CA . LEU A 1 363 ? 0.559 64.853 11.856 1.00 45.66 363 LEU A CA 1
ATOM 2671 C C . LEU A 1 363 ? 1.918 65.536 12.035 1.00 45.66 363 LEU A C 1
ATOM 2673 O O . LEU A 1 363 ? 1.992 66.754 11.743 1.00 45.66 363 LEU A O 1
#